Protein AF-0000000078755958 (afdb_homodimer)

Nearest PDB structures (foldseek):
  4rs8-assembly1_B  TM=8.169E-01  e=2.400E-03  Sulfolobus sp. NOB8H2
  5k5q-assembly1_B  TM=7.578E-01  e=1.985E-03  Sulfolobus sp. NOB8H2
  5kk1-assembly1_A  TM=7.985E-01  e=3.734E-03  Sulfolobus sp. NOB8H2
  5k1y-assembly1_F  TM=7.696E-01  e=3.291E-03  Sulfolobus sp. NOB8H2
  5k1y-assembly1_B  TM=7.038E-01  e=2.253E-03  Sulfolobus sp. NOB8H2

pLDDT: mean 85.2, std 20.18, range [32.0, 98.56]

Radius of gyration: 20.34 Å; Cα contacts (8 Å, |Δi|>4): 282; chains: 2; bounding box: 88×61×45 Å

InterPro domains:
  IPR036388 Winged helix-like DNA-binding domain superfamily [G3DSA:1.10.10.10] (23-88)
  IPR036390 Winged helix DNA-binding domain superfamily [SSF46785] (26-87)

Organism: Turneriella parva (strain ATCC BAA-1111 / DSM 21527 / NCTC 11395 / H) (NCBI:txid869212)

Solvent-accessible surface area (backbone atoms only — not comparable to full-atom values): 12307 Å² total; per-residue (Å²): 134,82,78,73,74,70,72,65,79,72,72,71,70,70,55,88,72,79,74,63,50,59,31,70,57,35,47,51,49,51,51,40,69,76,36,38,72,60,51,63,61,59,48,12,63,67,68,70,54,52,49,68,56,40,53,50,42,52,49,47,35,36,75,63,56,34,36,45,82,42,82,49,89,96,41,64,35,53,43,76,40,42,78,40,59,36,78,51,79,85,45,38,94,34,26,48,37,32,50,44,43,16,60,67,73,98,134,81,78,72,74,69,71,66,78,72,70,72,70,70,53,88,71,79,77,63,49,60,32,68,58,35,48,51,51,51,51,39,70,76,35,40,73,59,49,65,62,58,47,13,63,67,70,70,53,51,50,69,55,42,52,50,44,51,48,48,34,35,74,64,56,36,36,43,82,41,80,51,88,97,39,64,34,53,44,77,40,44,78,41,59,35,78,53,77,86,46,38,93,34,27,50,35,32,50,44,43,16,60,67,74,98

Structure (mmCIF, N/CA/C/O backbone):
data_AF-0000000078755958-model_v1
#
loop_
_entity.id
_entity.type
_entity.pdbx_description
1 polymer 'ArsR family transcriptional regulator'
#
loop_
_atom_site.group_PDB
_atom_site.id
_atom_site.type_symbol
_atom_site.label_atom_id
_atom_site.label_alt_id
_atom_site.label_comp_id
_atom_site.label_asym_id
_atom_site.label_entity_id
_atom_site.label_seq_id
_atom_site.pdbx_PDB_ins_code
_atom_site.Cartn_x
_atom_site.Cartn_y
_atom_site.Cartn_z
_atom_site.occupancy
_atom_site.B_iso_or_equiv
_atom_site.auth_seq_id
_atom_site.auth_comp_id
_atom_site.auth_asym_id
_atom_site.auth_atom_id
_atom_site.pdbx_PDB_model_num
ATOM 1 N N . MET A 1 1 ? -49.188 -3.234 13.18 1 32 1 MET A N 1
ATOM 2 C CA . MET A 1 1 ? -48.219 -2.869 12.133 1 32 1 MET A CA 1
ATOM 3 C C . MET A 1 1 ? -46.781 -3.002 12.633 1 32 1 MET A C 1
ATOM 5 O O . MET A 1 1 ? -46.375 -2.256 13.516 1 32 1 MET A O 1
ATOM 9 N N . LYS A 1 2 ? -46.25 -4.223 12.609 1 36.56 2 LYS A N 1
ATOM 10 C CA . LYS A 1 2 ? -44.969 -4.645 13.164 1 36.56 2 LYS A CA 1
ATOM 11 C C . LYS A 1 2 ? -43.812 -3.92 12.477 1 36.56 2 LYS A C 1
ATOM 13 O O . LYS A 1 2 ? -43.719 -3.904 11.25 1 36.56 2 LYS A O 1
ATOM 18 N N . ALA A 1 3 ? -43.344 -2.775 13.055 1 40.5 3 ALA A N 1
ATOM 19 C CA . ALA A 1 3 ? -42.156 -2.021 12.625 1 40.5 3 ALA A CA 1
ATOM 20 C C . ALA A 1 3 ? -41 -2.951 12.336 1 40.5 3 ALA A C 1
ATOM 22 O O . ALA A 1 3 ? -40.594 -3.746 13.195 1 40.5 3 ALA A O 1
ATOM 23 N N . SER A 1 4 ? -40.938 -3.498 11.156 1 37.31 4 SER A N 1
ATOM 24 C CA . SER A 1 4 ? -39.781 -4.289 10.695 1 37.31 4 SER A CA 1
ATOM 25 C C . SER A 1 4 ? -38.469 -3.566 10.945 1 37.31 4 SER A C 1
ATOM 27 O O . SER A 1 4 ? -38.281 -2.447 10.469 1 37.31 4 SER A O 1
ATOM 29 N N . LYS A 1 5 ? -38 -3.617 12.141 1 35.94 5 LYS A N 1
ATOM 30 C CA . LYS A 1 5 ? -36.656 -3.113 12.5 1 35.94 5 LYS A CA 1
ATOM 31 C C . LYS A 1 5 ? -35.656 -3.377 11.383 1 35.94 5 LYS A C 1
ATOM 33 O O . LYS A 1 5 ? -35.469 -4.523 10.969 1 35.94 5 LYS A O 1
ATOM 38 N N . SER A 1 6 ? -35.625 -2.6 10.367 1 38.69 6 SER A N 1
ATOM 39 C CA . SER A 1 6 ? -34.562 -2.596 9.359 1 38.69 6 SER A CA 1
ATOM 40 C C . SER A 1 6 ? -33.219 -2.922 9.984 1 38.69 6 SER A C 1
ATOM 42 O O . SER A 1 6 ? -32.781 -2.268 10.938 1 38.69 6 SER A O 1
ATOM 44 N N . LYS A 1 7 ? -32.875 -4.16 10.039 1 39.81 7 LYS A N 1
ATOM 45 C CA . LYS A 1 7 ? -31.531 -4.578 10.477 1 39.81 7 LYS A CA 1
ATOM 46 C C . LYS A 1 7 ? -30.484 -3.543 10.094 1 39.81 7 LYS A C 1
ATOM 48 O O . LYS A 1 7 ? -30.391 -3.135 8.938 1 39.81 7 LYS A O 1
ATOM 53 N N . ALA A 1 8 ? -30.203 -2.633 10.938 1 38.28 8 ALA A N 1
ATOM 54 C CA . ALA A 1 8 ? -29.062 -1.743 10.727 1 38.28 8 ALA A CA 1
ATOM 55 C C . ALA A 1 8 ? -27.984 -2.424 9.883 1 38.28 8 ALA A C 1
ATOM 57 O O . ALA A 1 8 ? -27.828 -3.648 9.93 1 38.28 8 ALA A O 1
ATOM 58 N N . PRO A 1 9 ? -27.578 -1.927 8.711 1 36.53 9 PRO A N 1
ATOM 59 C CA . PRO A 1 9 ? -26.531 -2.619 7.969 1 36.53 9 PRO A CA 1
ATOM 60 C C . PRO A 1 9 ? -25.516 -3.316 8.883 1 36.53 9 PRO A C 1
ATOM 62 O O . PRO A 1 9 ? -25.266 -2.857 10 1 36.53 9 PRO A O 1
ATOM 65 N N . ASN A 1 10 ? -25.453 -4.73 8.891 1 38.06 10 ASN A N 1
ATOM 66 C CA . ASN A 1 10 ? -24.484 -5.582 9.562 1 38.06 10 ASN A CA 1
ATOM 67 C C . ASN A 1 10 ? -23.172 -4.844 9.812 1 38.06 10 ASN A C 1
ATOM 69 O O . ASN A 1 10 ? -22.672 -4.145 8.93 1 38.06 10 ASN A O 1
ATOM 73 N N . ALA A 1 11 ? -22.906 -4.375 10.992 1 38.88 11 ALA A N 1
ATOM 74 C CA . ALA A 1 11 ? -21.531 -4.035 11.391 1 38.88 11 ALA A CA 1
ATOM 75 C C . ALA A 1 11 ? -20.516 -4.707 10.477 1 38.88 11 ALA A C 1
ATOM 77 O O . ALA A 1 11 ? -20.656 -5.891 10.156 1 38.88 11 ALA A O 1
ATOM 78 N N . ARG A 1 12 ? -20.078 -4.094 9.391 1 39.22 12 ARG A N 1
ATOM 79 C CA . ARG A 1 12 ? -18.984 -4.594 8.562 1 39.22 12 ARG A CA 1
ATOM 80 C C . ARG A 1 12 ? -18.141 -5.598 9.328 1 39.22 12 ARG A C 1
ATOM 82 O O . ARG A 1 12 ? -17.531 -5.258 10.352 1 39.22 12 ARG A O 1
ATOM 89 N N . GLU A 1 13 ? -18.625 -6.695 9.742 1 41 13 GLU A N 1
ATOM 90 C CA . GLU A 1 13 ? -17.75 -7.723 10.305 1 41 13 GLU A CA 1
ATOM 91 C C . GLU A 1 13 ? -16.281 -7.469 9.938 1 41 13 GLU A C 1
ATOM 93 O O . GLU A 1 13 ? -15.914 -7.535 8.766 1 41 13 GLU A O 1
ATOM 98 N N . LEU A 1 14 ? -15.766 -6.352 10.477 1 46.31 14 LEU A N 1
ATOM 99 C CA . LEU A 1 14 ? -14.336 -6.195 10.234 1 46.31 14 LEU A CA 1
ATOM 100 C C . LEU A 1 14 ? -13.648 -7.555 10.141 1 46.31 14 LEU A C 1
ATOM 102 O O . LEU A 1 14 ? -13.742 -8.367 11.062 1 46.31 14 LEU A O 1
ATOM 106 N N . PRO A 1 15 ? -13.562 -8.164 9.07 1 47 15 PRO A N 1
ATOM 107 C CA . PRO A 1 15 ? -12.836 -9.438 9.047 1 47 15 PRO A CA 1
ATOM 108 C C . PRO A 1 15 ? -11.625 -9.438 9.977 1 47 15 PRO A C 1
ATOM 110 O O . PRO A 1 15 ? -11.031 -8.391 10.234 1 47 15 PRO A O 1
ATOM 113 N N . VAL A 1 16 ? -11.5 -10.477 10.844 1 48.78 16 VAL A N 1
ATOM 114 C CA . VAL A 1 16 ? -10.438 -10.867 11.773 1 48.78 16 VAL A CA 1
ATOM 115 C C . VAL A 1 16 ? -9.078 -10.492 11.195 1 48.78 16 VAL A C 1
ATOM 117 O O . VAL A 1 16 ? -8.117 -10.273 11.938 1 48.78 16 VAL A O 1
ATOM 120 N N . HIS A 1 17 ? -8.805 -10.648 9.93 1 62.41 17 HIS A N 1
ATOM 121 C CA . HIS A 1 17 ? -7.422 -10.43 9.516 1 62.41 17 HIS A CA 1
ATOM 122 C C . HIS A 1 17 ? -7.211 -9 9.047 1 62.41 17 HIS A C 1
ATOM 124 O O . HIS A 1 17 ? -7.84 -8.555 8.078 1 62.41 17 HIS A O 1
ATOM 130 N N . GLY A 1 18 ? -6.918 -8.242 10.031 1 82.62 18 GLY A N 1
ATOM 131 C CA . GLY A 1 18 ? -6.844 -6.793 9.945 1 82.62 18 GLY A CA 1
ATOM 132 C C . GLY A 1 18 ? -5.715 -6.301 9.062 1 82.62 18 GLY A C 1
ATOM 133 O O . GLY A 1 18 ? -4.914 -5.465 9.477 1 82.62 18 GLY A O 1
ATOM 134 N N . PHE A 1 19 ? -5.539 -6.875 7.91 1 90.5 19 PHE A N 1
ATOM 135 C CA . PHE A 1 19 ? -4.465 -6.379 7.059 1 90.5 19 PHE A CA 1
ATOM 136 C C . PHE A 1 19 ? -4.902 -5.133 6.301 1 90.5 19 PHE A C 1
ATOM 138 O O . PHE A 1 19 ? -6.102 -4.902 6.117 1 90.5 19 PHE A O 1
ATOM 145 N N . THR A 1 20 ? -3.887 -4.266 5.918 1 93.62 20 THR A N 1
ATOM 146 C CA . THR A 1 20 ? -4.07 -3.137 5.012 1 93.62 20 THR A CA 1
ATOM 147 C C . THR A 1 20 ? -3.156 -3.264 3.797 1 93.62 20 THR A C 1
ATOM 149 O O . THR A 1 20 ? -2.197 -4.039 3.812 1 93.62 20 THR A O 1
ATOM 152 N N . PHE A 1 21 ? -3.523 -2.549 2.754 1 96.5 21 PHE A N 1
ATOM 153 C CA . PHE A 1 21 ? -2.756 -2.646 1.519 1 96.5 21 PHE A CA 1
ATOM 154 C C . PHE A 1 21 ? -1.659 -1.589 1.477 1 96.5 21 PHE A C 1
ATOM 156 O O . PHE A 1 21 ? -0.652 -1.758 0.785 1 96.5 21 PHE A O 1
ATOM 163 N N . LEU A 1 22 ? -1.793 -0.511 2.207 1 96.81 22 LEU A N 1
ATOM 164 C CA . LEU A 1 22 ? -0.86 0.61 2.17 1 96.81 22 LEU A CA 1
ATOM 165 C C . LEU A 1 22 ? -0.162 0.781 3.516 1 96.81 22 LEU A C 1
ATOM 167 O O . LEU A 1 22 ? -0.728 0.452 4.559 1 96.81 22 LEU A O 1
ATOM 171 N N . THR A 1 23 ? 1.028 1.336 3.488 1 96.44 23 THR A N 1
ATOM 172 C CA . THR A 1 23 ? 1.792 1.581 4.707 1 96.44 23 THR A CA 1
ATOM 173 C C . THR A 1 23 ? 1.467 2.957 5.281 1 96.44 23 THR A C 1
ATOM 175 O O . THR A 1 23 ? 0.783 3.758 4.641 1 96.44 23 THR A O 1
ATOM 178 N N . ASN A 1 24 ? 2.025 3.199 6.402 1 97.56 24 ASN A N 1
ATOM 179 C CA . ASN A 1 24 ? 1.886 4.523 6.992 1 97.56 24 ASN A CA 1
ATOM 180 C C . ASN A 1 24 ? 2.523 5.598 6.117 1 97.56 24 ASN A C 1
ATOM 182 O O . ASN A 1 24 ? 2.014 6.719 6.031 1 97.56 24 ASN A O 1
ATOM 186 N N . HIS A 1 25 ? 3.588 5.207 5.469 1 97.5 25 HIS A N 1
ATOM 187 C CA . HIS A 1 25 ? 4.215 6.145 4.543 1 97.5 25 HIS A CA 1
ATOM 188 C C . HIS A 1 25 ? 3.244 6.566 3.445 1 97.5 25 HIS A C 1
ATOM 190 O O . HIS A 1 25 ? 3.148 7.754 3.117 1 97.5 25 HIS A O 1
ATOM 196 N N . SER A 1 26 ? 2.539 5.637 2.971 1 97.38 26 SER A N 1
ATOM 197 C CA . SER A 1 26 ? 1.554 5.914 1.933 1 97.38 26 SER A CA 1
ATOM 198 C C . SER A 1 26 ? 0.414 6.773 2.469 1 97.38 26 SER A C 1
ATOM 200 O O . SER A 1 26 ? -0.011 7.73 1.816 1 97.38 26 SER A O 1
ATOM 202 N N . HIS A 1 27 ? -0.034 6.418 3.607 1 97.69 27 HIS A N 1
ATOM 203 C CA . HIS A 1 27 ? -1.131 7.172 4.207 1 97.69 27 HIS A CA 1
ATOM 204 C C . HIS A 1 27 ? -0.745 8.633 4.418 1 97.69 27 HIS A C 1
ATOM 206 O O . HIS A 1 27 ? -1.54 9.531 4.148 1 97.69 27 HIS A O 1
ATOM 212 N N . VAL A 1 28 ? 0.43 8.773 4.859 1 97.94 28 VAL A N 1
ATOM 213 C CA . VAL A 1 28 ? 0.932 10.133 5.07 1 97.94 28 VAL A CA 1
ATOM 214 C C . VAL A 1 28 ? 1.03 10.859 3.732 1 97.94 28 VAL A C 1
ATOM 216 O O . VAL A 1 28 ? 0.562 11.992 3.602 1 97.94 28 VAL A O 1
ATOM 219 N N . LEU A 1 29 ? 1.568 10.242 2.773 1 97.19 29 LEU A N 1
ATOM 220 C CA . LEU A 1 29 ? 1.723 10.82 1.443 1 97.19 29 LEU A CA 1
ATOM 221 C C . LEU A 1 29 ? 0.372 11.234 0.87 1 97.19 29 LEU A C 1
ATOM 223 O O . LEU A 1 29 ? 0.224 12.344 0.356 1 97.19 29 LEU A O 1
ATOM 227 N N . ILE A 1 30 ? -0.579 10.352 1.009 1 96.44 30 ILE A N 1
ATOM 228 C CA . ILE A 1 30 ? -1.916 10.586 0.475 1 96.44 30 ILE A CA 1
ATOM 229 C C . ILE A 1 30 ? -2.555 11.781 1.189 1 96.44 30 ILE A C 1
ATOM 231 O O . ILE A 1 30 ? -3.184 12.625 0.554 1 96.44 30 ILE A O 1
ATOM 235 N N . SER A 1 31 ? -2.406 11.82 2.447 1 96.44 31 SER A N 1
ATOM 236 C CA . SER A 1 31 ? -2.955 12.922 3.238 1 96.44 31 SER A CA 1
ATOM 237 C C . SER A 1 31 ? -2.361 14.258 2.814 1 96.44 31 SER A C 1
ATOM 239 O O . SER A 1 31 ? -3.086 15.242 2.654 1 96.44 31 SER A O 1
ATOM 241 N N . LEU A 1 32 ? -1.04 14.273 2.604 1 96 32 LEU A N 1
ATOM 242 C CA . LEU A 1 32 ? -0.363 15.5 2.197 1 96 32 LEU A CA 1
ATOM 243 C C . LEU A 1 32 ? -0.765 15.898 0.781 1 96 32 LEU A C 1
ATOM 245 O O . LEU A 1 32 ? -0.905 17.078 0.481 1 96 32 LEU A O 1
ATOM 249 N N . ALA A 1 33 ? -0.898 14.938 -0.047 1 94.5 33 ALA A N 1
ATOM 250 C CA . ALA A 1 33 ? -1.287 15.188 -1.433 1 94.5 33 ALA A CA 1
ATOM 251 C C . ALA A 1 33 ? -2.699 15.758 -1.514 1 94.5 33 ALA A C 1
ATOM 253 O O . ALA A 1 33 ? -2.979 16.625 -2.338 1 94.5 33 ALA A O 1
ATOM 254 N N . ALA A 1 34 ? -3.578 15.258 -0.743 1 93.5 34 ALA A N 1
ATOM 255 C CA . ALA A 1 34 ? -4.98 15.672 -0.757 1 93.5 34 ALA A CA 1
ATOM 256 C C . ALA A 1 34 ? -5.141 17.094 -0.226 1 93.5 34 ALA A C 1
ATOM 258 O O . ALA A 1 34 ? -6.066 17.812 -0.615 1 93.5 34 ALA A O 1
ATOM 259 N N . ASN A 1 35 ? -4.219 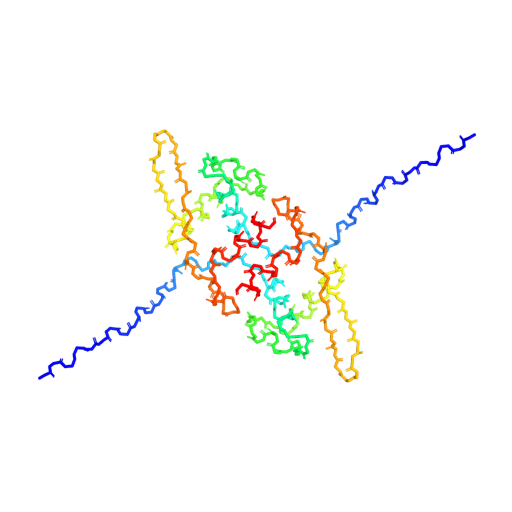17.453 0.765 1 93.12 35 ASN A N 1
ATOM 260 C CA . ASN A 1 35 ? -4.242 18.766 1.378 1 93.12 35 ASN A CA 1
ATOM 261 C C . ASN A 1 35 ? -2.832 19.281 1.668 1 93.12 35 ASN A C 1
ATOM 263 O O . ASN A 1 35 ? -2.301 19.062 2.758 1 93.12 35 ASN A O 1
ATOM 267 N N . PRO A 1 36 ? -2.24 20.094 0.78 1 89.69 36 PRO A N 1
ATOM 268 C CA . PRO A 1 36 ? -0.853 20.531 0.91 1 89.69 36 PRO A CA 1
ATOM 269 C C . PRO A 1 36 ? -0.641 21.453 2.109 1 89.69 36 PRO A C 1
ATOM 271 O O . PRO A 1 36 ? 0.496 21.672 2.541 1 89.69 36 PRO A O 1
ATOM 274 N N . GLY A 1 37 ? -1.634 22.016 2.648 1 87.5 37 GLY A N 1
ATOM 275 C CA . GLY A 1 37 ? -1.486 22.938 3.766 1 87.5 37 GLY A CA 1
ATOM 276 C C . GLY A 1 37 ? -1.805 22.297 5.105 1 87.5 37 GLY A C 1
ATOM 277 O O . GLY A 1 37 ? -1.803 22.969 6.137 1 87.5 37 GLY A O 1
ATOM 278 N N . ILE A 1 38 ? -2.094 21.047 5.133 1 92.62 38 ILE A N 1
ATOM 279 C CA . ILE A 1 38 ? -2.451 20.328 6.355 1 92.62 38 ILE A CA 1
ATOM 280 C C . ILE A 1 38 ? -1.256 20.312 7.305 1 92.62 38 ILE A C 1
ATOM 282 O O . ILE A 1 38 ? -0.106 20.234 6.867 1 92.62 38 ILE A O 1
ATOM 286 N N . THR A 1 39 ? -1.555 20.359 8.617 1 94.25 39 THR A N 1
ATOM 287 C CA . THR A 1 39 ? -0.475 20.297 9.594 1 94.25 39 THR A CA 1
ATOM 288 C C . THR A 1 39 ? -0.096 18.844 9.875 1 94.25 39 THR A C 1
ATOM 290 O O . THR A 1 39 ? -0.918 17.938 9.711 1 94.25 39 THR A O 1
ATOM 293 N N . LEU A 1 40 ? 1.182 18.641 10.305 1 96.44 40 LEU A N 1
ATOM 294 C CA . LEU A 1 40 ? 1.644 17.297 10.609 1 96.44 40 LEU A CA 1
ATOM 295 C C . LEU A 1 40 ? 0.862 16.703 11.773 1 96.44 40 LEU A C 1
ATOM 297 O O . LEU A 1 40 ? 0.653 15.492 11.836 1 96.44 40 LEU A O 1
ATOM 301 N N . ARG A 1 41 ? 0.319 17.562 12.609 1 96.81 41 ARG A N 1
ATOM 302 C CA . ARG A 1 41 ? -0.525 17.109 13.711 1 96.81 41 ARG A CA 1
ATOM 303 C C . ARG A 1 41 ? -1.842 16.547 13.195 1 96.81 41 ARG A C 1
ATOM 305 O O . ARG A 1 41 ? -2.293 15.492 13.656 1 96.81 41 ARG A O 1
ATOM 312 N N . GLU A 1 42 ? -2.492 17.203 12.25 1 97.19 42 GLU A N 1
ATOM 313 C CA . GLU A 1 42 ? -3.73 16.719 11.641 1 97.19 42 GLU A CA 1
ATOM 314 C C . GLU A 1 42 ? -3.504 15.43 10.867 1 97.19 42 GLU A C 1
ATOM 316 O O . GLU A 1 42 ? -4.344 14.523 10.898 1 97.19 42 GLU A O 1
ATOM 321 N N . VAL A 1 43 ? -2.369 15.352 10.211 1 97.5 43 VAL A N 1
ATOM 322 C CA . VAL A 1 43 ? -2.023 14.141 9.484 1 97.5 43 VAL A CA 1
ATOM 323 C C . VAL A 1 43 ? -1.919 12.969 10.461 1 97.5 43 VAL A C 1
ATOM 325 O O . VAL A 1 43 ? -2.436 11.875 10.195 1 97.5 43 VAL A O 1
ATOM 328 N N . ALA A 1 44 ? -1.236 13.211 11.586 1 98.56 44 ALA A N 1
ATOM 329 C CA . ALA A 1 44 ? -1.057 12.172 12.602 1 98.56 44 ALA A CA 1
ATOM 330 C C . ALA A 1 44 ? -2.402 11.633 13.078 1 98.56 44 ALA A C 1
ATOM 332 O O . ALA A 1 44 ? -2.586 10.414 13.195 1 98.56 44 ALA A O 1
ATOM 333 N N . LEU A 1 45 ? -3.375 12.5 13.234 1 97.62 45 LEU A N 1
ATOM 334 C CA . LEU A 1 45 ? -4.711 12.125 13.688 1 97.62 45 LEU A CA 1
ATOM 335 C C . LEU A 1 45 ? -5.445 11.328 12.617 1 97.62 45 LEU A C 1
ATOM 337 O O . LEU A 1 45 ? -6.082 10.312 12.914 1 97.62 45 LEU A O 1
ATOM 341 N N . LYS A 1 46 ? -5.297 11.711 11.398 1 96.5 46 LYS A N 1
ATOM 342 C CA . LYS A 1 46 ? -5.973 11.047 10.297 1 96.5 46 LYS A CA 1
ATOM 343 C C . LYS A 1 46 ? -5.418 9.641 10.078 1 96.5 46 LYS A C 1
ATOM 345 O O . LYS A 1 46 ? -6.176 8.695 9.852 1 96.5 46 LYS A O 1
ATOM 350 N N . VAL A 1 47 ? -4.082 9.5 10.156 1 97.19 47 VAL A N 1
ATOM 351 C CA . VAL A 1 47 ? -3.418 8.227 9.891 1 97.19 47 VAL A CA 1
ATOM 352 C C . VAL A 1 47 ? -3.52 7.32 11.109 1 97.19 47 VAL A C 1
ATOM 354 O O . VAL A 1 47 ? -3.568 6.094 10.984 1 97.19 47 VAL A O 1
ATOM 357 N N . GLY A 1 48 ? -3.613 7.812 12.242 1 97.25 48 GLY A N 1
ATOM 358 C CA . GLY A 1 48 ? -3.705 7.051 13.477 1 97.25 48 GLY A CA 1
ATOM 359 C C . GLY A 1 48 ? -2.35 6.691 14.055 1 97.25 48 GLY A C 1
ATOM 360 O O . GLY A 1 48 ? -2.162 5.59 14.57 1 97.25 48 GLY A O 1
ATOM 361 N N . ILE A 1 49 ? -1.368 7.555 13.914 1 97.88 49 ILE A N 1
ATOM 362 C CA . ILE A 1 49 ? -0.03 7.367 14.461 1 97.88 49 ILE A CA 1
ATOM 363 C C . ILE A 1 49 ? 0.4 8.625 15.219 1 97.88 49 ILE A C 1
ATOM 365 O O . ILE A 1 49 ? -0.364 9.586 15.32 1 97.88 49 ILE A O 1
ATOM 369 N N . THR A 1 50 ? 1.573 8.641 15.812 1 98.12 50 THR A N 1
ATOM 370 C CA . THR A 1 50 ? 2.066 9.789 16.562 1 98.12 50 THR A CA 1
ATOM 371 C C . THR A 1 50 ? 2.617 10.852 15.617 1 98.12 50 THR A C 1
ATOM 373 O O . THR A 1 50 ? 3.037 10.547 14.5 1 98.12 50 THR A O 1
ATOM 376 N N . GLU A 1 51 ? 2.566 12.07 16.109 1 98.31 51 GLU A N 1
ATOM 377 C CA . GLU A 1 51 ? 3.166 13.156 15.352 1 98.31 51 GLU A CA 1
ATOM 378 C C . GLU A 1 51 ? 4.652 12.906 15.109 1 98.31 51 GLU A C 1
ATOM 380 O O . GLU A 1 51 ? 5.18 13.258 14.055 1 98.31 51 GLU A O 1
ATOM 385 N N . ARG A 1 52 ? 5.34 12.352 16.062 1 98.19 52 ARG A N 1
ATOM 386 C CA . ARG A 1 52 ? 6.75 12.016 15.906 1 98.19 52 ARG A CA 1
ATOM 387 C C . ARG A 1 52 ? 6.961 11.07 14.734 1 98.19 52 ARG A C 1
ATOM 389 O O . ARG A 1 52 ? 7.891 11.25 13.945 1 98.19 52 ARG A O 1
ATOM 396 N N . ALA A 1 53 ? 6.105 10.055 14.617 1 98.44 53 ALA A N 1
ATOM 397 C CA . ALA A 1 53 ? 6.18 9.102 13.516 1 98.44 53 ALA A CA 1
ATOM 398 C C . ALA A 1 53 ? 5.945 9.797 12.172 1 98.44 53 ALA A C 1
ATOM 400 O O . ALA A 1 53 ? 6.602 9.484 11.18 1 98.44 53 ALA A O 1
ATOM 401 N N . VAL A 1 54 ? 5.016 10.719 12.203 1 98.31 54 VAL A N 1
ATOM 402 C CA . VAL A 1 54 ? 4.746 11.453 10.969 1 98.31 54 VAL A CA 1
ATOM 403 C C . VAL A 1 54 ? 5.98 12.258 10.57 1 98.31 54 VAL A C 1
ATOM 405 O O . VAL A 1 54 ? 6.359 12.281 9.398 1 98.31 54 VAL A O 1
ATOM 408 N N . LEU A 1 55 ? 6.578 12.898 11.5 1 97.75 55 LEU A N 1
ATOM 409 C CA . LEU A 1 55 ? 7.781 13.672 11.234 1 97.75 55 LEU A CA 1
ATOM 410 C C . LEU A 1 55 ? 8.875 12.797 10.633 1 97.75 55 LEU A C 1
ATOM 412 O O . LEU A 1 55 ? 9.531 13.188 9.672 1 97.75 55 LEU A O 1
ATOM 416 N N . ALA A 1 56 ? 8.977 11.648 11.148 1 97.88 56 ALA A N 1
ATOM 417 C CA . ALA A 1 56 ? 9.969 10.703 10.641 1 97.88 56 ALA A CA 1
ATOM 418 C C . ALA A 1 56 ? 9.641 10.281 9.211 1 97.88 56 ALA A C 1
ATOM 420 O O . ALA A 1 56 ? 10.523 10.195 8.359 1 97.88 56 ALA A O 1
ATOM 421 N N . ILE A 1 57 ? 8.391 9.992 9.023 1 97.88 57 ILE A N 1
ATOM 422 C CA . ILE A 1 57 ? 7.941 9.586 7.699 1 97.88 57 ILE A CA 1
ATOM 423 C C . ILE A 1 57 ? 8.164 10.727 6.703 1 97.88 57 ILE A C 1
ATOM 425 O O . ILE A 1 57 ? 8.648 10.5 5.59 1 97.88 57 ILE A O 1
ATOM 429 N N . VAL A 1 58 ? 7.836 11.961 7.066 1 97 58 VAL A N 1
ATOM 430 C CA . VAL A 1 58 ? 8.023 13.125 6.203 1 97 58 VAL A CA 1
ATOM 431 C C . VAL A 1 58 ? 9.508 13.289 5.875 1 97 58 VAL A C 1
ATOM 433 O O . VAL A 1 58 ? 9.867 13.578 4.73 1 97 58 VAL A O 1
ATOM 436 N N . LYS A 1 59 ? 10.305 13.109 6.812 1 96.5 59 LYS A N 1
ATOM 437 C CA . LYS A 1 59 ? 11.742 13.156 6.582 1 96.5 59 LYS A CA 1
ATOM 438 C C . LYS A 1 59 ? 12.172 12.078 5.582 1 96.5 59 LYS A C 1
ATOM 440 O O . LYS A 1 59 ? 12.945 12.359 4.66 1 96.5 59 LYS A O 1
ATOM 445 N N . ASP A 1 60 ? 11.703 10.875 5.816 1 96.62 60 ASP A N 1
ATOM 446 C CA . ASP A 1 60 ? 11.992 9.773 4.898 1 96.62 60 ASP A CA 1
ATOM 447 C C . ASP A 1 60 ? 11.609 10.141 3.469 1 96.62 60 ASP A C 1
ATOM 449 O O . ASP A 1 60 ? 12.398 9.969 2.543 1 96.62 60 ASP A O 1
ATOM 453 N N . LEU A 1 61 ? 10.398 10.617 3.354 1 97 61 LEU A N 1
ATOM 454 C CA . LEU A 1 61 ? 9.859 10.953 2.039 1 97 61 LEU A CA 1
ATOM 455 C C . LEU A 1 61 ? 10.648 12.086 1.398 1 97 61 LEU A C 1
ATOM 457 O O . LEU A 1 61 ? 10.875 12.086 0.186 1 97 61 LEU A O 1
ATOM 461 N N . HIS A 1 62 ? 11.055 13.023 2.236 1 96.56 62 HIS A N 1
ATOM 462 C CA . HIS A 1 62 ? 11.852 14.141 1.739 1 96.56 62 HIS A CA 1
ATOM 463 C C . HIS A 1 62 ? 13.219 13.664 1.252 1 96.56 62 HIS A C 1
ATOM 465 O O . HIS A 1 62 ? 13.656 14.039 0.159 1 96.56 62 HIS A O 1
ATOM 471 N N . GLU A 1 63 ? 13.828 12.828 1.982 1 95.25 63 GLU A N 1
ATOM 472 C CA . GLU A 1 63 ? 15.156 12.32 1.653 1 95.25 63 GLU A CA 1
ATOM 473 C C . GLU A 1 63 ? 15.117 11.414 0.429 1 95.25 63 GLU A C 1
ATOM 475 O O . GLU A 1 63 ? 16.078 11.344 -0.334 1 95.25 63 GLU A O 1
ATOM 480 N N . ALA A 1 64 ? 14 10.781 0.253 1 94.69 64 ALA A N 1
ATOM 481 C CA . ALA A 1 64 ? 13.844 9.883 -0.885 1 94.69 64 ALA A CA 1
ATOM 482 C C . ALA A 1 64 ? 13.469 10.656 -2.146 1 94.69 64 ALA A C 1
ATOM 484 O O . ALA A 1 64 ? 13.336 10.07 -3.225 1 94.69 64 ALA A O 1
ATOM 485 N N . GLY A 1 65 ? 13.242 11.938 -2.049 1 94.81 65 GLY A N 1
ATOM 486 C CA . GLY A 1 65 ? 12.922 12.781 -3.191 1 94.81 65 GLY A CA 1
ATOM 487 C C . GLY A 1 65 ? 11.445 12.773 -3.541 1 94.81 65 GLY A C 1
ATOM 488 O O . GLY A 1 65 ? 11.047 13.289 -4.586 1 94.81 65 GLY A O 1
ATOM 489 N N . VAL A 1 66 ? 10.688 12.234 -2.705 1 96.81 66 VAL A N 1
ATOM 490 C CA . VAL A 1 66 ? 9.25 12.109 -2.957 1 96.81 66 VAL A CA 1
ATOM 491 C C . VAL A 1 66 ? 8.547 13.414 -2.582 1 96.81 66 VAL A C 1
ATOM 493 O O . VAL A 1 66 ? 7.59 13.82 -3.246 1 96.81 66 VAL A O 1
ATOM 496 N N . LEU A 1 67 ? 9 14.008 -1.554 1 95.75 67 LEU A N 1
ATOM 497 C CA . LEU A 1 67 ? 8.375 15.195 -0.973 1 95.75 67 LEU A CA 1
ATOM 498 C C . LEU A 1 67 ? 9.344 16.375 -0.964 1 95.75 67 LEU A C 1
ATOM 500 O O . LEU A 1 67 ? 10.516 16.203 -0.629 1 95.75 67 LEU A O 1
ATOM 504 N N . ALA A 1 68 ? 8.883 17.5 -1.398 1 95.25 68 ALA A N 1
ATOM 505 C CA . ALA A 1 68 ? 9.609 18.75 -1.213 1 95.25 68 ALA A CA 1
ATOM 506 C C . ALA A 1 68 ? 8.898 19.656 -0.208 1 95.25 68 ALA A C 1
ATOM 508 O O . ALA A 1 68 ? 7.672 19.75 -0.209 1 95.25 68 ALA A O 1
ATOM 509 N N . ILE A 1 69 ? 9.719 20.234 0.597 1 92.38 69 ILE A N 1
ATOM 510 C CA . ILE A 1 69 ? 9.164 21.094 1.638 1 92.38 69 ILE A CA 1
ATOM 511 C C . ILE A 1 69 ? 9.508 22.547 1.338 1 92.38 69 ILE A C 1
ATOM 513 O O . ILE A 1 69 ? 10.648 22.875 1.015 1 92.38 69 ILE A O 1
ATOM 517 N N . ALA A 1 70 ? 8.477 23.344 1.262 1 89.75 70 ALA A N 1
ATOM 518 C CA . ALA A 1 70 ? 8.664 24.781 1.105 1 89.75 70 ALA A CA 1
ATOM 519 C C . ALA A 1 70 ? 8.008 25.5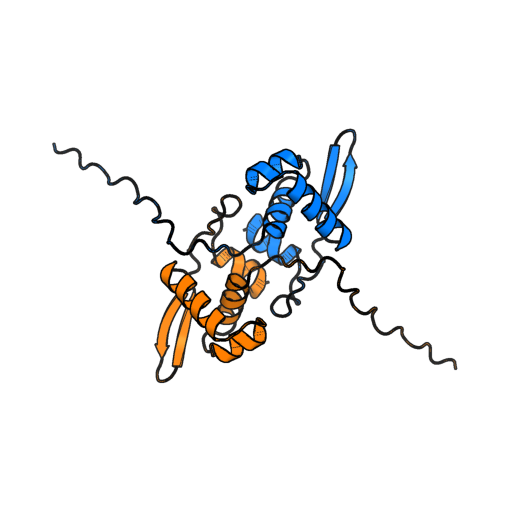47 2.25 1 89.75 70 ALA A C 1
ATOM 521 O O . ALA A 1 70 ? 6.945 25.156 2.738 1 89.75 70 ALA A O 1
ATOM 522 N N . LYS A 1 71 ? 8.742 26.531 2.629 1 87 71 LYS A N 1
ATOM 523 C CA . LYS A 1 71 ? 8.188 27.391 3.67 1 87 71 LYS A CA 1
ATOM 524 C C . LYS A 1 71 ? 7.285 28.469 3.074 1 87 71 LYS A C 1
ATOM 526 O O . LYS A 1 71 ? 7.656 29.125 2.1 1 87 71 LYS A O 1
ATOM 531 N N . ASN A 1 72 ? 6.043 28.406 3.529 1 84.56 72 ASN A N 1
ATOM 532 C CA . ASN A 1 72 ? 5.109 29.469 3.17 1 84.56 72 ASN A CA 1
ATOM 533 C C . ASN A 1 72 ? 4.672 30.281 4.395 1 84.56 72 ASN A C 1
ATOM 535 O O . ASN A 1 72 ? 3.715 29.906 5.074 1 84.56 72 ASN A O 1
ATOM 539 N N . GLY A 1 73 ? 5.223 31.422 4.504 1 84.75 73 GLY A N 1
ATOM 540 C CA . GLY A 1 73 ? 4.969 32.188 5.715 1 84.75 73 GLY A CA 1
ATOM 541 C C . GLY A 1 73 ? 5.297 31.438 6.984 1 84.75 73 GLY A C 1
ATOM 542 O O . GLY A 1 73 ? 6.441 31.016 7.184 1 84.75 73 GLY A O 1
ATOM 543 N N . ARG A 1 74 ? 4.219 31.234 7.836 1 86 74 ARG A N 1
ATOM 544 C CA . ARG A 1 74 ? 4.418 30.594 9.133 1 86 74 ARG A CA 1
ATOM 545 C C . ARG A 1 74 ? 4.188 29.094 9.039 1 86 74 ARG A C 1
ATOM 547 O O . ARG A 1 74 ? 4.328 28.375 10.031 1 86 74 ARG A O 1
ATOM 554 N N . ARG A 1 75 ? 3.857 28.656 7.762 1 85.69 75 ARG A N 1
ATOM 555 C CA . ARG A 1 75 ? 3.533 27.234 7.625 1 85.69 75 ARG A CA 1
ATOM 556 C C . ARG A 1 75 ? 4.367 26.594 6.523 1 85.69 75 ARG A C 1
ATOM 558 O O . ARG A 1 75 ? 4.82 27.266 5.602 1 85.69 75 ARG A O 1
ATOM 565 N N . ASN A 1 76 ? 4.562 25.297 6.77 1 89.56 76 ASN A N 1
ATOM 566 C CA . ASN A 1 76 ? 5.211 24.516 5.719 1 89.56 76 ASN A CA 1
ATOM 567 C C . ASN A 1 76 ? 4.199 24.016 4.695 1 89.56 76 ASN A C 1
ATOM 569 O O . ASN A 1 76 ? 3.062 23.703 5.043 1 89.56 76 ASN A O 1
ATOM 573 N N . THR A 1 77 ? 4.621 24.125 3.42 1 91.19 77 THR A N 1
ATOM 574 C CA . THR A 1 77 ? 3.842 23.516 2.355 1 91.19 77 THR A CA 1
ATOM 575 C C . THR A 1 77 ? 4.594 22.328 1.76 1 91.19 77 THR A C 1
ATOM 577 O O . THR A 1 77 ? 5.816 22.359 1.617 1 91.19 77 THR A O 1
ATOM 580 N N . TYR A 1 78 ? 3.777 21.281 1.371 1 93.56 78 TYR A N 1
ATOM 581 C CA . TYR A 1 78 ? 4.367 20.047 0.864 1 93.56 78 TYR A CA 1
ATOM 582 C C . TYR A 1 78 ? 3.992 19.812 -0.596 1 93.56 78 TYR A C 1
ATOM 584 O O . TYR A 1 78 ? 2.812 19.859 -0.954 1 93.56 78 TYR A O 1
ATOM 592 N N . ARG A 1 79 ? 5.047 19.641 -1.374 1 93.56 79 ARG A N 1
ATOM 593 C CA . ARG A 1 79 ? 4.852 19.297 -2.781 1 93.56 79 ARG A CA 1
ATOM 594 C C . ARG A 1 79 ? 5.328 17.891 -3.082 1 93.56 79 ARG A C 1
ATOM 596 O O . ARG A 1 79 ? 6.418 17.484 -2.668 1 93.56 79 ARG A O 1
ATOM 603 N N . ILE A 1 80 ? 4.488 17.234 -3.877 1 95.56 80 ILE A N 1
ATOM 604 C CA . ILE A 1 80 ? 4.789 15.828 -4.137 1 95.56 80 ILE A CA 1
ATOM 605 C C . ILE A 1 80 ? 5.477 15.695 -5.496 1 95.56 80 ILE A C 1
ATOM 607 O O . ILE A 1 80 ? 5.016 16.266 -6.488 1 95.56 80 ILE A O 1
ATOM 611 N N . ASN A 1 81 ? 6.598 15.062 -5.488 1 96.5 81 ASN A N 1
ATOM 612 C CA . ASN A 1 81 ? 7.215 14.641 -6.742 1 96.5 81 ASN A CA 1
ATOM 613 C C . ASN A 1 81 ? 6.598 13.344 -7.258 1 96.5 81 ASN A C 1
ATOM 615 O O . ASN A 1 81 ? 6.918 12.258 -6.77 1 96.5 81 ASN A O 1
ATOM 619 N N . ARG A 1 82 ? 5.879 13.422 -8.289 1 95.12 82 ARG A N 1
ATOM 620 C CA . ARG A 1 82 ? 5.082 12.312 -8.789 1 95.12 82 ARG A CA 1
ATOM 621 C C . ARG A 1 82 ? 5.898 11.422 -9.727 1 95.12 82 ARG A C 1
ATOM 623 O O . ARG A 1 82 ? 5.441 10.359 -10.141 1 95.12 82 ARG A O 1
ATOM 630 N N . GLN A 1 83 ? 7.07 11.812 -9.977 1 95.88 83 GLN A N 1
ATOM 631 C CA . GLN A 1 83 ? 7.855 11.125 -11 1 95.88 83 GLN A CA 1
ATOM 632 C C . GLN A 1 83 ? 8.766 10.07 -10.375 1 95.88 83 GLN A C 1
ATOM 634 O O . GLN A 1 83 ? 9.375 9.273 -11.094 1 95.88 83 GLN A O 1
ATOM 639 N N . VAL A 1 84 ? 8.812 10.094 -9.039 1 95.19 84 VAL A N 1
ATOM 640 C CA . VAL A 1 84 ? 9.641 9.102 -8.359 1 95.19 84 VAL A CA 1
ATOM 641 C C . VAL A 1 84 ? 9.055 7.707 -8.562 1 95.19 84 VAL A C 1
ATOM 643 O O . VAL A 1 84 ? 7.844 7.512 -8.422 1 95.19 84 VAL A O 1
ATOM 646 N N . HIS A 1 85 ? 9.922 6.727 -8.875 1 94.56 85 HIS A N 1
ATOM 647 C CA . HIS A 1 85 ? 9.477 5.355 -9.102 1 94.56 85 HIS A CA 1
ATOM 648 C C . HIS A 1 85 ? 9.273 4.617 -7.789 1 94.56 85 HIS 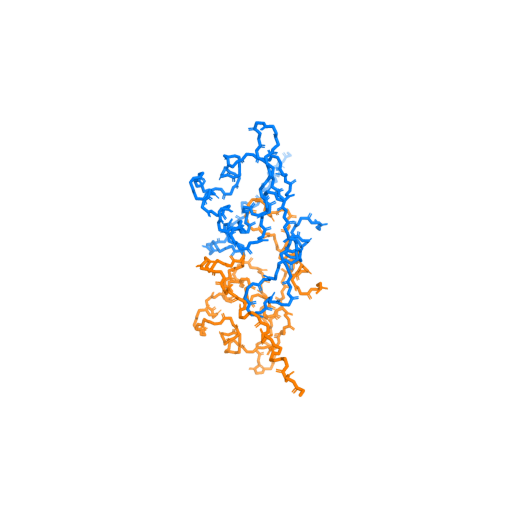A C 1
ATOM 650 O O . HIS A 1 85 ? 9.945 4.898 -6.797 1 94.56 85 HIS A O 1
ATOM 656 N N . LEU A 1 86 ? 8.312 3.652 -7.875 1 94.56 86 LEU A N 1
ATOM 657 C CA . LEU A 1 86 ? 8.141 2.77 -6.727 1 94.56 86 LEU A CA 1
ATOM 658 C C . LEU A 1 86 ? 9.32 1.813 -6.594 1 94.56 86 LEU A C 1
ATOM 660 O O . LEU A 1 86 ? 9.867 1.343 -7.598 1 94.56 86 LEU A O 1
ATOM 664 N N . ARG A 1 87 ? 9.617 1.474 -5.438 1 90.5 87 ARG A N 1
ATOM 665 C CA . ARG A 1 87 ? 10.883 0.806 -5.148 1 90.5 87 ARG A CA 1
ATOM 666 C C . ARG A 1 87 ? 10.766 -0.7 -5.359 1 90.5 87 ARG A C 1
ATOM 668 O O . ARG A 1 87 ? 11.734 -1.351 -5.762 1 90.5 87 ARG A O 1
ATOM 675 N N . HIS A 1 88 ? 9.633 -1.24 -5.102 1 91.38 88 HIS A N 1
ATOM 676 C CA . HIS A 1 88 ? 9.523 -2.689 -5.219 1 91.38 88 HIS A CA 1
ATOM 677 C C . HIS A 1 88 ? 9.586 -3.131 -6.676 1 91.38 88 HIS A C 1
ATOM 679 O O . HIS A 1 88 ? 8.969 -2.508 -7.547 1 91.38 88 HIS A O 1
ATOM 685 N N . PRO A 1 89 ? 10.242 -4.18 -6.898 1 88.25 89 PRO A N 1
ATOM 686 C CA . PRO A 1 89 ? 10.438 -4.625 -8.281 1 88.25 89 PRO A CA 1
ATOM 687 C C . PRO A 1 89 ? 9.117 -4.852 -9.016 1 88.25 89 PRO A C 1
ATOM 689 O O . PRO A 1 89 ? 9.031 -4.594 -10.219 1 88.25 89 PRO A O 1
ATOM 692 N N . ILE A 1 90 ? 8.148 -5.332 -8.383 1 90.25 90 ILE A N 1
ATOM 693 C CA . ILE A 1 90 ? 6.863 -5.617 -9.008 1 90.25 90 ILE A CA 1
ATOM 694 C C . ILE A 1 90 ? 6.234 -4.32 -9.508 1 90.25 90 ILE A C 1
ATOM 696 O O . ILE A 1 90 ? 5.562 -4.309 -10.547 1 90.25 90 ILE A O 1
ATOM 700 N N . GLU A 1 91 ? 6.52 -3.258 -8.805 1 91.56 91 GLU A N 1
ATOM 701 C CA . GLU A 1 91 ? 5.84 -2.012 -9.148 1 91.56 91 GLU A CA 1
ATOM 702 C C . GLU A 1 91 ? 6.84 -0.937 -9.562 1 91.56 91 GLU A C 1
ATOM 704 O O . GLU A 1 91 ? 6.492 0.245 -9.633 1 91.56 91 GLU A O 1
ATOM 709 N N . GLN A 1 92 ? 8.055 -1.306 -9.859 1 91.5 92 GLN A N 1
ATOM 710 C CA . GLN A 1 92 ? 9.125 -0.352 -10.141 1 91.5 92 GLN A CA 1
ATOM 711 C C . GLN A 1 92 ? 8.875 0.394 -11.445 1 91.5 92 GLN A C 1
ATOM 713 O O . GLN A 1 92 ? 9.469 1.444 -11.688 1 91.5 92 GLN A O 1
ATOM 718 N N . HIS A 1 93 ? 8.062 -0.102 -12.359 1 92.44 93 HIS A N 1
ATOM 719 C CA . HIS A 1 93 ? 7.742 0.559 -13.625 1 92.44 93 HIS A CA 1
ATOM 720 C C . HIS A 1 93 ? 6.652 1.609 -13.43 1 92.44 93 HIS A C 1
ATOM 722 O O . HIS A 1 93 ? 6.305 2.326 -14.375 1 92.44 93 HIS A O 1
ATOM 728 N N . LYS A 1 94 ? 6.188 1.707 -12.203 1 94.94 94 LYS A N 1
ATOM 729 C CA . LYS A 1 94 ? 5.184 2.709 -11.852 1 94.94 94 LYS A CA 1
ATOM 730 C C . LYS A 1 94 ? 5.766 3.773 -10.93 1 94.94 94 LYS A C 1
ATOM 732 O O . LYS A 1 94 ? 6.82 3.57 -10.328 1 94.94 94 LYS A O 1
ATOM 737 N N . THR A 1 95 ? 5.062 4.898 -10.844 1 95.94 95 THR A N 1
ATOM 738 C CA . THR A 1 95 ? 5.559 6.027 -10.062 1 95.94 95 THR A CA 1
ATOM 739 C C . THR A 1 95 ? 4.645 6.301 -8.867 1 95.94 95 THR A C 1
ATOM 741 O O . THR A 1 95 ? 3.557 5.73 -8.773 1 95.94 95 THR A O 1
ATOM 744 N N . VAL A 1 96 ? 5.184 7.164 -7.945 1 96 96 VAL A N 1
ATOM 745 C CA . VAL A 1 96 ? 4.387 7.688 -6.844 1 96 96 VAL A CA 1
ATOM 746 C C . VAL A 1 96 ? 3.109 8.328 -7.387 1 96 96 VAL A C 1
ATOM 748 O O . VAL A 1 96 ? 2.041 8.203 -6.785 1 96 96 VAL A O 1
ATOM 751 N N . GLY A 1 97 ? 3.242 8.938 -8.523 1 95.56 97 GLY A N 1
ATOM 752 C CA . GLY A 1 97 ? 2.088 9.531 -9.172 1 95.56 97 GLY A CA 1
ATOM 753 C C . GLY A 1 97 ? 1.029 8.516 -9.555 1 95.56 97 GLY A C 1
ATOM 754 O O . GLY A 1 97 ? -0.168 8.773 -9.406 1 95.56 97 GLY A O 1
ATOM 755 N N . ASN A 1 98 ? 1.42 7.383 -10.07 1 95 98 ASN A N 1
ATOM 756 C CA . ASN A 1 98 ? 0.491 6.309 -10.406 1 95 98 ASN A CA 1
ATOM 757 C C . ASN A 1 98 ? -0.278 5.828 -9.18 1 95 98 ASN A C 1
ATOM 759 O O . ASN A 1 98 ? -1.495 5.641 -9.242 1 95 98 ASN A O 1
ATOM 763 N N . LEU A 1 99 ? 0.483 5.664 -8.109 1 94.38 99 LEU A N 1
ATOM 764 C CA . LEU A 1 99 ? -0.133 5.242 -6.855 1 94.38 99 LEU A CA 1
ATOM 765 C C . LEU A 1 99 ? -1.175 6.258 -6.395 1 94.38 99 LEU A C 1
ATOM 767 O O . LEU A 1 99 ? -2.307 5.891 -6.078 1 94.38 99 LEU A O 1
ATOM 771 N N . LEU A 1 100 ? -0.81 7.535 -6.477 1 95.38 100 LEU A N 1
ATOM 772 C CA . LEU A 1 100 ? -1.706 8.594 -6.02 1 95.38 100 LEU A CA 1
ATOM 773 C C . LEU A 1 100 ? -2.924 8.703 -6.93 1 95.38 100 LEU A C 1
ATOM 775 O O . LEU A 1 100 ? -4.035 8.961 -6.461 1 95.38 100 LEU A O 1
ATOM 779 N N . ALA A 1 101 ? -2.742 8.516 -8.203 1 93.75 101 ALA A N 1
ATOM 780 C CA . ALA A 1 101 ? -3.844 8.594 -9.156 1 93.75 101 ALA A CA 1
ATOM 781 C C . ALA A 1 101 ? -4.902 7.539 -8.867 1 93.75 101 ALA A C 1
ATOM 783 O O . ALA A 1 101 ? -6.102 7.805 -8.984 1 93.75 101 ALA A O 1
ATOM 784 N N . GLY A 1 102 ? -4.441 6.363 -8.469 1 92.44 102 GLY A N 1
ATOM 785 C CA . GLY A 1 102 ? -5.367 5.281 -8.164 1 92.44 102 GLY A CA 1
ATOM 786 C C . GLY A 1 102 ? -6.172 5.52 -6.902 1 92.44 102 GLY A C 1
ATOM 787 O O . GLY A 1 102 ? -7.293 5.027 -6.773 1 92.44 102 GLY A O 1
ATOM 788 N N . ILE A 1 103 ? -5.617 6.312 -6.062 1 91.31 103 ILE A N 1
ATOM 789 C CA . ILE A 1 103 ? -6.242 6.473 -4.754 1 91.31 103 ILE A CA 1
ATOM 790 C C . ILE A 1 103 ? -6.945 7.824 -4.68 1 91.31 103 ILE A C 1
ATOM 792 O O . ILE A 1 103 ? -8.031 7.93 -4.109 1 91.31 103 ILE A O 1
ATOM 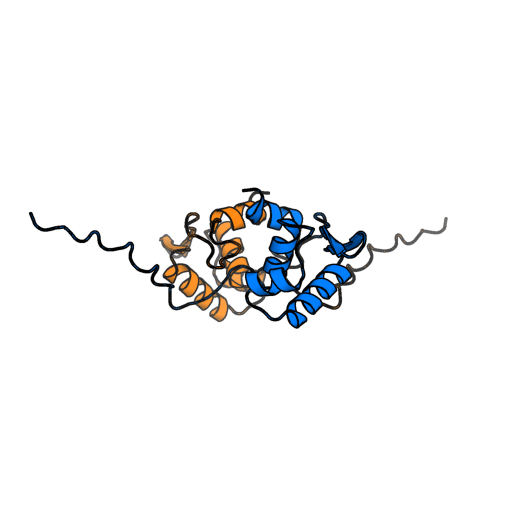796 N N . LEU A 1 104 ? -6.418 8.891 -5.172 1 86.25 104 LEU A N 1
ATOM 797 C CA . LEU A 1 104 ? -6.953 10.242 -5.02 1 86.25 104 LEU A CA 1
ATOM 798 C C . LEU A 1 104 ? -7.836 10.609 -6.211 1 86.25 104 LEU A C 1
ATOM 800 O O . LEU A 1 104 ? -8.891 11.227 -6.035 1 86.25 104 LEU A O 1
ATOM 804 N N . ASP A 1 105 ? -7.418 10.398 -7.398 1 73.12 105 ASP A N 1
ATOM 805 C CA . ASP A 1 105 ? -8.047 10.969 -8.586 1 73.12 105 ASP A CA 1
ATOM 806 C C . ASP A 1 105 ? -9.211 10.102 -9.062 1 73.12 105 ASP A C 1
ATOM 808 O O . ASP A 1 105 ? -10.008 10.531 -9.898 1 73.12 105 ASP A O 1
ATOM 812 N N . SER A 1 106 ? -9.305 8.953 -8.445 1 58.28 106 SER A N 1
ATOM 813 C CA . SER A 1 106 ? -10.422 8.148 -8.938 1 58.28 106 SER A CA 1
ATOM 814 C C . SER A 1 106 ? -11.68 8.383 -8.117 1 58.28 106 SER A C 1
ATOM 816 O O . SER A 1 106 ? -11.602 8.781 -6.949 1 58.28 106 SER A O 1
ATOM 818 N N . MET B 1 1 ? 41.625 9.844 -28.734 1 32.66 1 MET B N 1
ATOM 819 C CA . MET B 1 1 ? 40.156 9.891 -28.625 1 32.66 1 MET B CA 1
ATOM 820 C C . MET B 1 1 ? 39.688 9.266 -27.328 1 32.66 1 MET B C 1
ATOM 822 O O . MET B 1 1 ? 39.844 8.062 -27.125 1 32.66 1 MET B O 1
ATOM 826 N N . LYS B 1 2 ? 39.719 10.047 -26.234 1 35.22 2 LYS B N 1
ATOM 827 C CA . LYS B 1 2 ? 39.5 9.656 -24.844 1 35.22 2 LYS B CA 1
ATOM 828 C C . LYS B 1 2 ? 38.062 9.156 -24.656 1 35.22 2 LYS B C 1
ATOM 830 O O . LYS B 1 2 ? 37.094 9.82 -25.031 1 35.22 2 LYS B O 1
ATOM 835 N N . ALA B 1 3 ? 37.875 7.824 -24.766 1 40.59 3 ALA B N 1
ATOM 836 C CA . ALA B 1 3 ? 36.625 7.125 -24.469 1 40.59 3 ALA B CA 1
ATOM 837 C C . ALA B 1 3 ? 36 7.652 -23.172 1 40.59 3 ALA B C 1
ATOM 839 O O . ALA B 1 3 ? 36.625 7.582 -22.109 1 40.59 3 ALA B O 1
ATOM 840 N N . SER B 1 4 ? 35.281 8.734 -23.266 1 36.19 4 SER B N 1
ATOM 841 C CA . SER B 1 4 ? 34.5 9.266 -22.141 1 36.19 4 SER B CA 1
ATOM 842 C C . SER B 1 4 ? 33.656 8.18 -21.484 1 36.19 4 SER B C 1
ATOM 844 O O . SER B 1 4 ? 32.844 7.539 -22.141 1 36.19 4 SER B O 1
ATOM 846 N N . LYS B 1 5 ? 34.25 7.43 -20.594 1 36.22 5 LYS B N 1
ATOM 847 C CA . LYS B 1 5 ? 33.562 6.453 -19.75 1 36.22 5 LYS B CA 1
ATOM 848 C C . LYS B 1 5 ? 32.188 6.965 -19.328 1 36.22 5 LYS B C 1
ATOM 850 O O . LYS B 1 5 ? 32.062 8.031 -18.719 1 36.22 5 LYS B O 1
ATOM 855 N N . SER B 1 6 ? 31.203 6.902 -20.172 1 38.88 6 SER B N 1
ATOM 856 C CA . SER B 1 6 ? 29.797 7.129 -19.812 1 38.88 6 SER B CA 1
ATOM 857 C C . SER B 1 6 ? 29.5 6.645 -18.406 1 38.88 6 SER B C 1
ATOM 859 O O . SER B 1 6 ? 29.766 5.488 -18.062 1 38.88 6 SER B O 1
ATOM 861 N N . LYS B 1 7 ? 29.656 7.5 -17.438 1 40.19 7 LYS B N 1
ATOM 862 C CA . LYS B 1 7 ? 29.266 7.199 -16.078 1 40.19 7 LYS B CA 1
ATOM 863 C C . LYS B 1 7 ? 28.062 6.266 -16.031 1 40.19 7 LYS B C 1
ATOM 865 O O . LYS B 1 7 ? 27.047 6.527 -16.688 1 40.19 7 LYS B O 1
ATOM 870 N N . ALA B 1 8 ? 28.281 5.008 -15.992 1 38.62 8 ALA B N 1
ATOM 871 C CA . ALA B 1 8 ? 27.188 4.066 -15.742 1 38.62 8 ALA B CA 1
ATOM 872 C C . ALA B 1 8 ? 26.062 4.719 -14.945 1 38.62 8 ALA B C 1
ATOM 874 O O . ALA B 1 8 ? 26.312 5.617 -14.141 1 38.62 8 ALA B O 1
ATOM 875 N N . PRO B 1 9 ? 24.812 4.832 -15.422 1 36.41 9 PRO B N 1
ATOM 876 C CA . PRO B 1 9 ? 23.781 5.445 -14.594 1 36.41 9 PRO B CA 1
ATOM 877 C C . PRO B 1 9 ? 23.984 5.215 -13.102 1 36.41 9 PRO B C 1
ATOM 879 O O . PRO B 1 9 ? 24.562 4.195 -12.711 1 36.41 9 PRO B O 1
ATOM 882 N N . ASN B 1 10 ? 24.297 6.312 -12.305 1 37.94 10 ASN B N 1
ATOM 883 C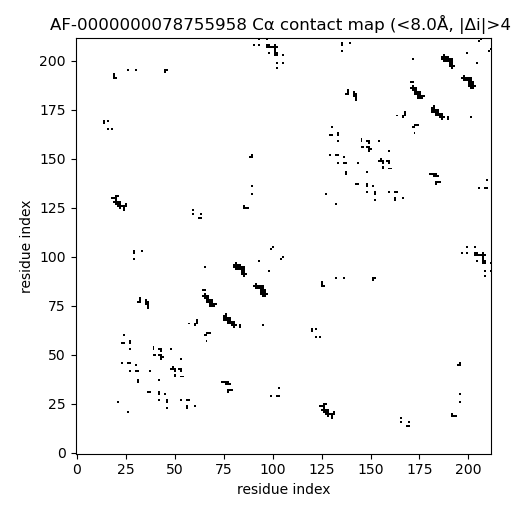 CA . ASN B 1 10 ? 24.391 6.332 -10.852 1 37.94 10 ASN B CA 1
ATOM 884 C C . ASN B 1 10 ? 23.562 5.215 -10.219 1 37.94 10 ASN B C 1
ATOM 886 O O . ASN B 1 10 ? 22.406 5.031 -10.562 1 37.94 10 ASN B O 1
ATOM 890 N N . ALA B 1 11 ? 24.125 4.086 -9.914 1 38.75 11 ALA B N 1
ATOM 891 C CA . ALA B 1 11 ? 23.484 3.16 -8.977 1 38.75 11 ALA B CA 1
ATOM 892 C C . ALA B 1 11 ? 22.406 3.861 -8.164 1 38.75 11 ALA B C 1
ATOM 894 O O . ALA B 1 11 ? 22.609 4.98 -7.688 1 38.75 11 ALA B O 1
ATOM 895 N N . ARG B 1 12 ? 21.156 3.842 -8.57 1 39.56 12 ARG B N 1
ATOM 896 C CA . ARG B 1 12 ? 20.031 4.34 -7.781 1 39.56 12 ARG B CA 1
ATOM 897 C C . ARG B 1 12 ? 20.391 4.395 -6.297 1 39.56 12 ARG B C 1
ATOM 899 O O . ARG B 1 12 ? 20.672 3.363 -5.68 1 39.56 12 ARG B O 1
ATOM 906 N N . GLU B 1 13 ? 21.297 5.148 -5.895 1 40.97 13 GLU B N 1
ATOM 907 C CA . GLU B 1 13 ? 21.5 5.32 -4.461 1 40.97 13 GLU B CA 1
ATOM 908 C C . GLU B 1 13 ? 20.266 4.863 -3.678 1 40.97 13 GLU B C 1
ATOM 910 O O . GLU B 1 13 ? 19.203 5.465 -3.789 1 40.97 13 GLU B O 1
ATOM 915 N N . LEU B 1 14 ? 20.031 3.543 -3.729 1 46.34 14 LEU B N 1
ATOM 916 C CA . LEU B 1 14 ? 18.938 3.117 -2.869 1 46.34 14 LEU B CA 1
ATOM 917 C C . LEU B 1 14 ? 18.844 3.994 -1.625 1 46.34 14 LEU B C 1
ATOM 919 O O . LEU B 1 14 ? 19.812 4.125 -0.882 1 46.34 14 LEU B O 1
ATOM 923 N N . PRO B 1 15 ? 18.156 5.016 -1.627 1 47.38 15 PRO B N 1
ATOM 924 C CA . PRO B 1 15 ? 18.078 5.781 -0.381 1 47.38 15 PRO B CA 1
ATOM 925 C C . PRO B 1 15 ? 18.031 4.891 0.858 1 47.38 15 PRO B C 1
ATOM 927 O O . PRO B 1 15 ? 17.547 3.76 0.793 1 47.38 15 PRO B O 1
ATOM 930 N N . VAL B 1 16 ? 18.906 5.164 1.86 1 49.44 16 VAL B N 1
ATOM 931 C CA . VAL B 1 16 ? 19.062 4.609 3.201 1 49.44 16 VAL B CA 1
ATOM 932 C C . VAL B 1 16 ? 17.688 4.23 3.764 1 49.44 16 VAL B C 1
ATOM 934 O O . VAL B 1 16 ? 17.594 3.357 4.629 1 49.44 16 VAL B O 1
ATOM 937 N N . HIS B 1 17 ? 16.656 5.008 3.576 1 62.47 17 HIS B N 1
ATOM 938 C CA . HIS B 1 17 ? 15.43 4.633 4.281 1 62.47 17 HIS B CA 1
ATOM 939 C C . HIS B 1 17 ? 14.516 3.793 3.396 1 62.47 17 HIS B C 1
ATOM 941 O O . HIS B 1 17 ? 14.109 4.238 2.322 1 62.47 17 HIS B O 1
ATOM 947 N N . GLY B 1 18 ? 14.82 2.557 3.508 1 82.38 18 GLY B N 1
ATOM 948 C CA . GLY B 1 18 ? 14.273 1.5 2.672 1 82.38 18 GLY B CA 1
ATOM 949 C C . GLY B 1 18 ? 12.773 1.318 2.842 1 82.38 18 GLY B C 1
ATOM 950 O O . GLY B 1 18 ? 12.305 0.204 3.074 1 82.38 18 GLY B O 1
ATOM 951 N N . PHE B 1 19 ? 12.008 2.375 2.877 1 90.5 19 PHE B N 1
ATOM 952 C CA . PHE B 1 19 ? 10.57 2.186 3.021 1 90.5 19 PHE B CA 1
ATOM 953 C C . PHE B 1 19 ? 9.93 1.862 1.679 1 90.5 19 PHE B C 1
ATOM 955 O O . PHE B 1 19 ? 10.484 2.182 0.626 1 90.5 19 PHE B O 1
ATOM 962 N N . THR B 1 20 ? 8.742 1.132 1.731 1 93.56 20 THR B N 1
ATOM 963 C CA . THR B 1 20 ? 7.871 0.899 0.586 1 93.56 20 THR B CA 1
ATOM 964 C C . THR B 1 20 ? 6.469 1.436 0.858 1 93.56 20 THR B C 1
ATOM 966 O O . THR B 1 20 ? 6.109 1.693 2.01 1 93.56 20 THR B O 1
ATOM 969 N N . PHE B 1 21 ? 5.738 1.647 -0.216 1 96.44 21 PHE B N 1
ATOM 970 C CA . PHE B 1 21 ? 4.406 2.221 -0.071 1 96.44 21 PHE B CA 1
ATOM 971 C C . PHE B 1 21 ? 3.357 1.123 0.056 1 96.44 21 PHE B C 1
ATOM 973 O O . PHE B 1 21 ? 2.289 1.343 0.631 1 96.44 21 PHE B O 1
ATOM 980 N N . LEU B 1 22 ? 3.629 -0.071 -0.425 1 96.81 22 LEU B N 1
ATOM 981 C CA . LEU B 1 22 ? 2.666 -1.167 -0.448 1 96.81 22 LEU B CA 1
ATOM 982 C C . LEU B 1 22 ? 3.127 -2.312 0.446 1 96.81 22 LEU B C 1
ATOM 984 O O . LEU B 1 22 ? 4.328 -2.52 0.63 1 96.81 22 LEU B O 1
ATOM 988 N N . THR B 1 23 ? 2.182 -3.078 0.953 1 96.5 23 THR B N 1
ATOM 989 C CA . THR B 1 23 ? 2.486 -4.227 1.799 1 96.5 23 THR B CA 1
ATOM 990 C C . THR B 1 23 ? 2.674 -5.484 0.956 1 96.5 23 THR B C 1
ATOM 992 O O . THR B 1 23 ? 2.406 -5.477 -0.247 1 96.5 23 THR B O 1
ATOM 995 N N . ASN B 1 24 ? 3.037 -6.52 1.625 1 97.56 24 ASN B N 1
ATOM 996 C CA . ASN B 1 24 ? 3.135 -7.809 0.951 1 97.56 24 ASN B CA 1
ATOM 997 C C . ASN B 1 24 ? 1.776 -8.273 0.436 1 97.56 24 ASN B C 1
ATOM 999 O O . ASN B 1 24 ? 1.689 -8.891 -0.628 1 97.56 24 ASN B O 1
ATOM 1003 N N . HIS B 1 25 ? 0.764 -7.938 1.185 1 97.5 25 HIS B N 1
ATOM 1004 C CA . HIS B 1 25 ? -0.58 -8.266 0.725 1 97.5 25 HIS B CA 1
ATOM 1005 C C . HIS B 1 25 ? -0.877 -7.617 -0.623 1 97.5 25 HIS B C 1
ATOM 1007 O O . HIS B 1 25 ? -1.417 -8.266 -1.523 1 97.5 25 HIS B O 1
ATOM 1013 N N . SER B 1 26 ? -0.479 -6.418 -0.741 1 97.44 26 SER B N 1
ATOM 1014 C CA . SER B 1 26 ? -0.677 -5.695 -1.993 1 97.44 26 SER B CA 1
ATOM 1015 C C . SER B 1 26 ? 0.158 -6.301 -3.117 1 97.44 26 SER B C 1
ATOM 1017 O O . SER B 1 26 ? -0.333 -6.484 -4.234 1 97.44 26 SER B O 1
ATOM 1019 N N . HIS B 1 27 ? 1.363 -6.586 -2.803 1 97.69 27 HIS B N 1
ATOM 1020 C CA . HIS B 1 27 ? 2.244 -7.16 -3.811 1 97.69 27 HIS B CA 1
ATOM 1021 C C . HIS B 1 27 ? 1.694 -8.484 -4.328 1 97.69 27 HIS B C 1
ATOM 1023 O O . HIS B 1 27 ? 1.721 -8.742 -5.535 1 97.69 27 HIS B O 1
ATOM 1029 N N . VAL B 1 28 ? 1.228 -9.219 -3.418 1 97.94 28 VAL B N 1
ATOM 1030 C CA . VAL B 1 28 ? 0.638 -10.5 -3.793 1 97.94 28 VAL B CA 1
ATOM 1031 C C . VAL B 1 28 ? -0.601 -10.266 -4.656 1 97.94 28 VAL B C 1
ATOM 1033 O O . VAL B 1 28 ? -0.752 -10.883 -5.715 1 97.94 28 VAL B O 1
ATOM 1036 N N . LEU B 1 29 ? -1.436 -9.398 -4.25 1 97.19 29 LEU B N 1
ATOM 1037 C CA . LEU B 1 29 ? -2.658 -9.078 -4.977 1 97.19 29 LEU B CA 1
ATOM 1038 C C . LEU B 1 29 ? -2.342 -8.617 -6.398 1 97.19 29 LEU B C 1
ATOM 1040 O O . LEU B 1 29 ? -2.959 -9.086 -7.359 1 97.19 29 LEU B O 1
ATOM 1044 N N . ILE B 1 30 ? -1.368 -7.754 -6.504 1 96.38 30 ILE B N 1
ATOM 1045 C CA . ILE B 1 30 ? -0.974 -7.195 -7.793 1 96.38 30 ILE B CA 1
ATOM 1046 C C . ILE B 1 30 ? -0.435 -8.305 -8.695 1 96.38 30 ILE B C 1
ATOM 1048 O O . ILE B 1 30 ? -0.753 -8.359 -9.883 1 96.38 30 ILE B O 1
ATOM 1052 N N . SER B 1 31 ? 0.346 -9.133 -8.148 1 96.44 31 SER B N 1
ATOM 1053 C CA . SER B 1 31 ? 0.913 -10.25 -8.898 1 96.44 31 SER B CA 1
ATOM 1054 C C . SER B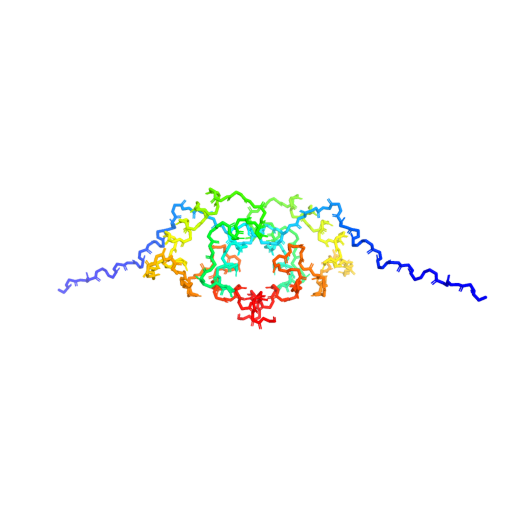 1 31 ? -0.181 -11.172 -9.438 1 96.44 31 SER B C 1
ATOM 1056 O O . SER B 1 31 ? -0.142 -11.578 -10.602 1 96.44 31 SER B O 1
ATOM 1058 N N . LEU B 1 32 ? -1.165 -11.469 -8.578 1 95.94 32 LEU B N 1
ATOM 1059 C CA . LEU B 1 32 ? -2.264 -12.344 -8.984 1 95.94 32 LEU B CA 1
ATOM 1060 C C . LEU B 1 32 ? -3.141 -11.664 -10.031 1 95.94 32 LEU B C 1
ATOM 1062 O O . LEU B 1 32 ? -3.639 -12.32 -10.945 1 95.94 32 LEU B O 1
ATOM 1066 N N . ALA B 1 33 ? -3.352 -10.406 -9.859 1 94.5 33 ALA B N 1
ATOM 1067 C CA . ALA B 1 33 ? -4.168 -9.641 -10.797 1 94.5 33 ALA B CA 1
ATOM 1068 C C . ALA B 1 33 ? -3.51 -9.578 -12.172 1 94.5 33 ALA B C 1
ATOM 1070 O O . ALA B 1 33 ? -4.191 -9.641 -13.195 1 94.5 33 ALA B O 1
ATOM 1071 N N . ALA B 1 34 ? -2.254 -9.398 -12.211 1 93.5 34 ALA B N 1
ATOM 1072 C CA . ALA B 1 34 ? -1.507 -9.266 -13.461 1 93.5 34 ALA B CA 1
ATOM 1073 C C . ALA B 1 34 ? -1.474 -10.586 -14.227 1 93.5 34 ALA B C 1
ATOM 1075 O O . ALA B 1 34 ? -1.391 -10.594 -15.453 1 93.5 34 ALA B O 1
ATOM 1076 N N . ASN B 1 35 ? -1.455 -11.719 -13.422 1 93.12 35 ASN B N 1
ATOM 1077 C CA . ASN B 1 35 ? -1.421 -13.055 -14 1 93.12 35 ASN B CA 1
ATOM 1078 C C . ASN B 1 35 ? -2.266 -14.039 -13.195 1 93.12 35 ASN B C 1
ATOM 1080 O O . ASN B 1 35 ? -1.76 -14.695 -12.281 1 93.12 35 ASN B O 1
ATOM 1084 N N . PRO B 1 36 ? -3.52 -14.281 -13.594 1 89.56 36 PRO B N 1
ATOM 1085 C CA . PRO B 1 36 ? -4.445 -15.117 -12.82 1 89.56 36 PRO B CA 1
ATOM 1086 C C . PRO B 1 36 ? -4.02 -16.578 -12.781 1 89.56 36 PRO B C 1
ATOM 1088 O O . PRO B 1 36 ? -4.496 -17.344 -11.93 1 89.56 36 PRO B O 1
ATOM 1091 N N . GLY B 1 37 ? -3.188 -17.016 -13.609 1 87.44 37 GLY B N 1
ATOM 1092 C CA . GLY B 1 37 ? -2.775 -18.406 -13.641 1 87.44 37 GLY B CA 1
ATOM 1093 C C . GLY B 1 37 ? -1.426 -18.641 -12.992 1 87.44 37 GLY B C 1
ATOM 1094 O O . GLY B 1 37 ? -0.913 -19.766 -13.008 1 87.44 37 GLY B O 1
ATOM 1095 N N . ILE B 1 38 ? -0.831 -17.656 -12.453 1 92.44 38 ILE B N 1
ATOM 1096 C CA . ILE B 1 38 ? 0.481 -17.75 -11.82 1 92.44 38 ILE B CA 1
ATOM 1097 C C . ILE B 1 38 ? 0.406 -18.672 -10.602 1 92.44 38 ILE B C 1
ATOM 1099 O O . ILE B 1 38 ? -0.611 -18.703 -9.906 1 92.44 38 ILE B O 1
ATOM 1103 N N . THR B 1 39 ? 1.508 -19.406 -10.367 1 94.25 39 THR B N 1
ATOM 1104 C CA . THR B 1 39 ? 1.538 -20.281 -9.195 1 94.25 39 THR B CA 1
ATOM 1105 C C . THR B 1 39 ? 1.954 -19.5 -7.949 1 94.25 39 THR B C 1
ATOM 1107 O O . THR B 1 39 ? 2.641 -18.469 -8.047 1 94.25 39 THR B O 1
ATOM 1110 N N . LEU B 1 40 ? 1.515 -20 -6.766 1 96.38 40 LEU B N 1
ATOM 1111 C CA . LEU B 1 40 ? 1.858 -19.328 -5.516 1 96.38 40 LEU B CA 1
ATOM 1112 C C . LEU B 1 40 ? 3.365 -19.344 -5.285 1 96.38 40 LEU B C 1
ATOM 1114 O O . LEU B 1 40 ? 3.918 -18.422 -4.684 1 96.38 40 LEU B O 1
ATOM 1118 N N . ARG B 1 41 ? 4.027 -20.312 -5.867 1 96.75 41 ARG B N 1
ATOM 1119 C CA . ARG B 1 41 ? 5.484 -20.391 -5.793 1 96.75 41 ARG B CA 1
ATOM 1120 C C . ARG B 1 41 ? 6.129 -19.25 -6.578 1 96.75 41 ARG B C 1
ATOM 1122 O O . ARG B 1 41 ? 7.07 -18.609 -6.098 1 96.75 41 ARG B O 1
ATOM 1129 N N . GLU B 1 42 ? 5.668 -18.969 -7.789 1 97.12 42 GLU B N 1
ATOM 1130 C CA . GLU B 1 42 ? 6.172 -17.875 -8.609 1 97.12 42 GLU B CA 1
ATOM 1131 C C . GLU B 1 42 ? 5.883 -16.516 -7.961 1 97.12 42 GLU B C 1
ATOM 1133 O O . GLU B 1 42 ? 6.719 -15.609 -8.008 1 97.12 42 GLU B O 1
ATOM 1138 N N . VAL B 1 43 ? 4.723 -16.422 -7.355 1 97.5 43 VAL B N 1
ATOM 1139 C CA . VAL B 1 43 ? 4.367 -15.195 -6.648 1 97.5 43 VAL B CA 1
ATOM 1140 C C . VAL B 1 43 ? 5.355 -14.945 -5.512 1 97.5 43 VAL B C 1
ATOM 1142 O O . VAL B 1 43 ? 5.828 -13.82 -5.328 1 97.5 43 VAL B O 1
ATOM 1145 N N . ALA B 1 44 ? 5.656 -16 -4.762 1 98.56 44 ALA B N 1
ATOM 1146 C CA . ALA B 1 44 ? 6.582 -15.898 -3.639 1 98.56 44 ALA B CA 1
ATOM 1147 C C . ALA B 1 44 ? 7.941 -15.375 -4.094 1 98.56 44 ALA B C 1
ATOM 1149 O O . ALA B 1 44 ? 8.516 -14.492 -3.455 1 98.56 44 ALA B O 1
ATOM 1150 N N . LEU B 1 45 ? 8.391 -15.805 -5.238 1 97.62 45 LEU B N 1
ATOM 1151 C CA . LEU B 1 45 ? 9.672 -15.391 -5.793 1 97.62 45 LEU B CA 1
ATOM 1152 C C . LEU B 1 45 ? 9.625 -13.93 -6.234 1 97.62 45 LEU B C 1
ATOM 1154 O O . LEU B 1 45 ? 10.562 -13.172 -5.973 1 97.62 45 LEU B O 1
ATOM 1158 N N . LYS B 1 46 ? 8.555 -13.531 -6.809 1 96.44 46 LYS B N 1
ATOM 1159 C CA . LYS B 1 46 ? 8.398 -12.164 -7.297 1 96.44 46 LYS B CA 1
ATOM 1160 C C . LYS B 1 46 ? 8.336 -11.172 -6.141 1 96.44 46 LYS B C 1
ATOM 1162 O O . LYS B 1 46 ? 8.945 -10.102 -6.199 1 96.44 46 LYS B O 1
ATOM 1167 N N . VAL B 1 47 ? 7.602 -11.539 -5.094 1 97.19 47 VAL B N 1
ATOM 1168 C CA . VAL B 1 47 ? 7.383 -10.641 -3.961 1 97.19 47 VAL B CA 1
ATOM 1169 C C . VAL B 1 47 ? 8.594 -10.672 -3.037 1 97.19 47 VAL B C 1
ATOM 1171 O O . VAL B 1 47 ? 8.914 -9.672 -2.385 1 97.19 47 VAL B O 1
ATOM 1174 N N . GLY B 1 48 ? 9.312 -11.68 -2.977 1 97.19 48 GLY B N 1
ATOM 1175 C CA . GLY B 1 48 ? 10.484 -11.828 -2.127 1 97.19 48 GLY B CA 1
ATOM 1176 C C . GLY B 1 48 ? 10.156 -12.336 -0.737 1 97.19 48 GLY B C 1
ATOM 1177 O O . GLY B 1 48 ? 10.75 -11.891 0.249 1 97.19 48 GLY B O 1
ATOM 1178 N N . ILE B 1 49 ? 9.164 -13.188 -0.605 1 97.88 49 ILE B N 1
ATOM 1179 C CA . ILE B 1 49 ? 8.766 -13.789 0.661 1 97.88 49 ILE B CA 1
ATOM 1180 C C . ILE B 1 49 ? 8.633 -15.305 0.493 1 97.88 49 ILE B C 1
ATOM 1182 O O . ILE B 1 49 ? 8.883 -15.836 -0.59 1 97.88 49 ILE B O 1
ATOM 1186 N N . THR B 1 50 ? 8.32 -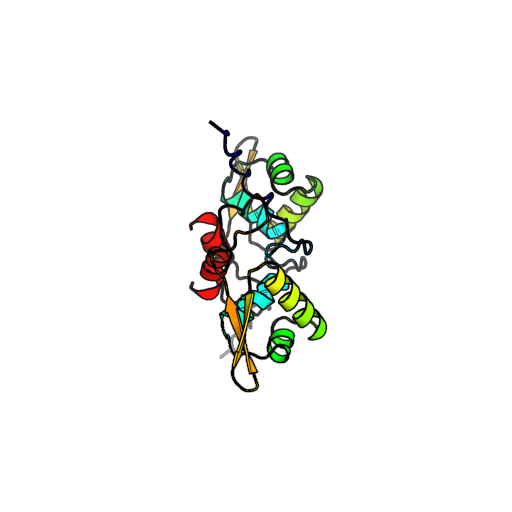16.031 1.546 1 98.12 50 THR B N 1
ATOM 1187 C CA . THR B 1 50 ? 8.18 -17.484 1.486 1 98.12 50 THR B CA 1
ATOM 1188 C C . THR B 1 50 ? 6.832 -17.875 0.89 1 98.12 50 THR B C 1
ATOM 1190 O O . THR B 1 50 ? 5.871 -17.109 0.955 1 98.12 50 THR B O 1
ATOM 1193 N N . GLU B 1 51 ? 6.824 -19.062 0.318 1 98.25 51 GLU B N 1
ATOM 1194 C CA . GLU B 1 51 ? 5.562 -19.594 -0.19 1 98.25 51 GLU B CA 1
ATOM 1195 C C . GLU B 1 51 ? 4.527 -19.719 0.926 1 98.25 51 GLU B C 1
ATOM 1197 O O . GLU B 1 51 ? 3.336 -19.5 0.7 1 98.25 51 GLU B O 1
ATOM 1202 N N . ARG B 1 52 ? 4.945 -20.078 2.092 1 98.19 52 ARG B N 1
ATOM 1203 C CA . ARG B 1 52 ? 4.047 -20.172 3.238 1 98.19 52 ARG B CA 1
ATOM 1204 C C . ARG B 1 52 ? 3.375 -18.844 3.521 1 98.19 52 ARG B C 1
ATOM 1206 O O . ARG B 1 52 ? 2.172 -18.781 3.781 1 98.19 52 ARG B O 1
ATOM 1213 N N . ALA B 1 53 ? 4.148 -17.766 3.473 1 98.44 53 ALA B N 1
ATOM 1214 C CA . ALA B 1 53 ? 3.611 -16.422 3.688 1 98.44 53 ALA B CA 1
ATOM 1215 C C . ALA B 1 53 ? 2.598 -16.062 2.607 1 98.44 53 ALA B C 1
ATOM 1217 O O . ALA B 1 53 ? 1.572 -15.438 2.895 1 98.44 53 ALA B O 1
ATOM 1218 N N . VAL B 1 54 ? 2.91 -16.469 1.414 1 98.31 54 VAL B N 1
ATOM 1219 C CA . VAL B 1 54 ? 1.978 -16.188 0.327 1 98.31 54 VAL B CA 1
ATOM 1220 C C . VAL B 1 54 ? 0.663 -16.922 0.575 1 98.31 54 VAL B C 1
ATOM 1222 O O . VAL B 1 54 ? -0.417 -16.359 0.395 1 98.31 54 VAL B O 1
ATOM 1225 N N . LEU B 1 55 ? 0.745 -18.141 0.958 1 97.69 55 LEU B N 1
ATOM 1226 C CA . LEU B 1 55 ? -0.449 -18.922 1.248 1 97.69 55 LEU B CA 1
ATOM 1227 C C . LEU B 1 55 ? -1.293 -18.25 2.326 1 97.69 55 LEU B C 1
ATOM 1229 O O . LEU B 1 55 ? -2.518 -18.172 2.203 1 97.69 55 LEU B O 1
ATOM 1233 N N . ALA B 1 56 ? -0.629 -17.75 3.279 1 97.88 56 ALA B N 1
ATOM 1234 C CA . ALA B 1 56 ? -1.324 -17.047 4.359 1 97.88 56 ALA B CA 1
ATOM 1235 C C . ALA B 1 56 ? -1.996 -15.781 3.85 1 97.88 56 ALA B C 1
ATOM 1237 O O . ALA B 1 56 ? -3.137 -15.484 4.211 1 97.88 56 ALA B O 1
ATOM 1238 N N . ILE B 1 57 ? -1.248 -15.078 3.059 1 97.94 57 ILE B N 1
ATOM 1239 C CA . ILE B 1 57 ? -1.778 -13.836 2.492 1 97.94 57 ILE B CA 1
ATOM 1240 C C . ILE B 1 57 ? -2.98 -14.156 1.604 1 97.94 57 ILE B C 1
ATOM 1242 O O . ILE B 1 57 ? -4.004 -13.469 1.671 1 97.94 57 ILE B O 1
ATOM 1246 N N . VAL B 1 58 ? -2.9 -15.18 0.771 1 97 58 VAL B N 1
ATOM 1247 C CA . VAL B 1 58 ? -3.994 -15.586 -0.108 1 97 58 VAL B CA 1
ATOM 1248 C C . VAL B 1 58 ? -5.215 -15.961 0.726 1 97 58 VAL B C 1
ATOM 1250 O O . VAL B 1 58 ? -6.344 -15.602 0.386 1 97 58 VAL B O 1
ATOM 1253 N N . LYS B 1 59 ? -5 -16.641 1.744 1 96.5 59 LYS B N 1
ATOM 1254 C CA . LYS B 1 59 ? -6.09 -16.984 2.658 1 96.5 59 LYS B CA 1
ATOM 1255 C C . LYS B 1 59 ? -6.734 -15.727 3.232 1 96.5 59 LYS B C 1
ATOM 1257 O O . LYS B 1 59 ? -7.961 -15.617 3.273 1 96.5 59 LYS B O 1
ATOM 1262 N N . ASP B 1 60 ? -5.898 -14.836 3.705 1 96.69 60 ASP B N 1
ATOM 1263 C CA . ASP B 1 60 ? -6.391 -13.562 4.227 1 96.69 60 ASP B CA 1
ATOM 1264 C C . ASP B 1 60 ? -7.273 -12.852 3.203 1 96.69 60 ASP B C 1
ATOM 1266 O O . ASP B 1 60 ? -8.375 -12.414 3.529 1 96.69 60 ASP B O 1
ATOM 1270 N N . LEU B 1 61 ? -6.75 -12.766 2.025 1 97 61 LEU B N 1
ATOM 1271 C CA . LEU B 1 61 ? -7.441 -12.055 0.958 1 97 61 LEU B CA 1
ATOM 1272 C C . LEU B 1 61 ? -8.75 -12.758 0.596 1 97 61 LEU B C 1
ATOM 1274 O O . LEU B 1 61 ? -9.75 -12.102 0.307 1 97 61 LEU B O 1
ATOM 1278 N N . HIS B 1 62 ? -8.703 -14.07 0.643 1 96.56 62 HIS B N 1
ATOM 1279 C CA . HIS B 1 62 ? -9.906 -14.836 0.354 1 96.56 62 HIS B CA 1
ATOM 1280 C C . HIS B 1 62 ? -10.969 -14.625 1.426 1 96.56 62 HIS B C 1
ATOM 1282 O O . HIS B 1 62 ? -12.133 -14.375 1.108 1 96.56 62 HIS B O 1
ATOM 1288 N N . GLU B 1 63 ? -10.578 -14.633 2.621 1 95.25 63 GLU B N 1
ATOM 1289 C CA . GLU B 1 63 ? -11.5 -14.477 3.748 1 95.25 63 GLU B CA 1
ATOM 1290 C C . GLU B 1 63 ? -12.055 -13.055 3.805 1 95.25 63 GLU B C 1
ATOM 1292 O O . GLU B 1 63 ? -13.188 -12.844 4.25 1 95.25 63 GLU B O 1
ATOM 1297 N N . ALA B 1 64 ? -11.281 -12.133 3.322 1 94.81 64 ALA B N 1
ATOM 1298 C CA . ALA B 1 64 ? -11.703 -10.742 3.324 1 94.81 64 ALA B CA 1
ATOM 1299 C C . ALA B 1 64 ? -12.602 -10.438 2.127 1 94.81 64 ALA B C 1
ATOM 1301 O O . ALA B 1 64 ? -13.094 -9.312 1.981 1 94.81 64 ALA B O 1
ATOM 1302 N N . GLY B 1 65 ? -12.789 -11.375 1.238 1 94.88 65 GLY B N 1
ATOM 1303 C CA . GLY B 1 65 ? -13.656 -11.219 0.082 1 94.88 65 GLY B CA 1
ATOM 1304 C C . GLY B 1 65 ? -12.969 -10.547 -1.092 1 94.88 65 GLY B C 1
ATOM 1305 O O . GLY B 1 65 ? -13.617 -10.172 -2.068 1 94.88 65 GLY B O 1
ATOM 1306 N N . VAL B 1 66 ? -11.734 -10.422 -1.002 1 96.88 66 VAL B N 1
ATOM 1307 C CA . VAL B 1 66 ? -10.961 -9.734 -2.033 1 96.88 66 VAL B CA 1
ATOM 1308 C C . VAL B 1 66 ? -10.648 -10.695 -3.176 1 96.88 66 VAL B C 1
ATOM 1310 O O . VAL B 1 66 ? -10.641 -10.305 -4.344 1 96.88 66 VAL B O 1
ATOM 1313 N N . LEU B 1 67 ? -10.391 -11.898 -2.828 1 95.69 67 LEU B N 1
ATOM 1314 C CA . LEU B 1 67 ? -9.961 -12.93 -3.768 1 95.69 67 LEU B CA 1
ATOM 1315 C C . LEU B 1 67 ? -10.938 -14.094 -3.781 1 95.69 67 LEU B C 1
ATOM 1317 O O . LEU B 1 67 ? -11.398 -14.539 -2.725 1 95.69 67 LEU B O 1
ATOM 1321 N N . ALA B 1 68 ? -11.305 -14.516 -4.934 1 95.19 68 ALA B N 1
ATOM 1322 C CA . ALA B 1 68 ? -12.023 -15.781 -5.102 1 95.19 68 ALA B CA 1
ATOM 1323 C C . ALA B 1 68 ? -11.141 -16.828 -5.773 1 95.19 68 ALA B C 1
ATOM 1325 O O . ALA B 1 68 ? -10.391 -16.516 -6.703 1 95.19 68 ALA B O 1
ATOM 1326 N N . ILE B 1 69 ? -11.273 -18 -5.262 1 92.25 69 ILE B N 1
ATOM 1327 C CA . ILE B 1 69 ? -10.453 -19.078 -5.781 1 92.25 69 ILE B CA 1
ATOM 1328 C C . ILE B 1 69 ? -11.336 -20.078 -6.527 1 92.25 69 ILE B C 1
ATOM 1330 O O . ILE B 1 69 ? -12.398 -20.484 -6.031 1 92.25 69 ILE B O 1
ATOM 1334 N N . ALA B 1 70 ? -10.992 -20.297 -7.754 1 89.5 70 ALA B N 1
ATOM 1335 C CA . ALA B 1 70 ? -11.664 -21.328 -8.539 1 89.5 70 ALA B CA 1
ATOM 1336 C C . ALA B 1 70 ? -10.68 -22.375 -9.039 1 89.5 70 ALA B C 1
ATOM 1338 O O . ALA B 1 70 ? -9.539 -22.047 -9.383 1 89.5 70 ALA B O 1
ATOM 1339 N N . LYS B 1 71 ? -11.172 -23.547 -8.953 1 86.81 71 LYS B N 1
ATOM 1340 C CA . LYS B 1 71 ? -10.352 -24.641 -9.469 1 86.81 71 LYS B CA 1
ATOM 1341 C C . LYS B 1 71 ? -10.539 -24.797 -10.977 1 86.81 71 LYS B C 1
ATOM 1343 O O . LYS B 1 71 ? -11.664 -24.828 -11.469 1 86.81 71 LYS B O 1
ATOM 1348 N N . ASN B 1 72 ? -9.422 -24.625 -11.656 1 84.25 72 ASN B N 1
ATOM 1349 C CA . ASN B 1 72 ? -9.414 -24.906 -13.086 1 84.25 72 ASN B CA 1
ATOM 1350 C C . ASN B 1 72 ? -8.523 -26.094 -13.422 1 84.25 72 ASN B C 1
ATOM 1352 O O . ASN B 1 72 ? -7.316 -25.938 -13.625 1 84.25 72 ASN B O 1
ATOM 1356 N N . GLY B 1 73 ? -9.148 -27.188 -13.688 1 84.69 73 GLY B N 1
ATOM 1357 C CA . GLY B 1 73 ? -8.367 -28.406 -13.875 1 84.69 73 GLY B CA 1
ATOM 1358 C C . GLY B 1 73 ? -7.441 -28.703 -12.711 1 84.69 73 GLY B C 1
ATOM 1359 O O . GLY B 1 73 ? -7.898 -28.875 -11.578 1 84.69 73 GLY B O 1
ATOM 1360 N N . ARG B 1 74 ? -6.102 -28.75 -13.031 1 85.75 74 ARG B N 1
ATOM 1361 C CA . ARG B 1 74 ? -5.117 -29.125 -12.016 1 85.75 74 ARG B CA 1
ATOM 1362 C C . ARG B 1 74 ? -4.566 -27.875 -11.32 1 85.75 74 ARG B C 1
ATOM 1364 O O . ARG B 1 74 ? -3.734 -27.984 -10.414 1 85.75 74 ARG B O 1
ATOM 1371 N N . ARG B 1 75 ? -5.102 -26.688 -11.766 1 85.56 75 ARG B N 1
ATOM 1372 C CA . ARG B 1 75 ? -4.551 -25.453 -11.203 1 85.56 75 ARG B CA 1
ATOM 1373 C C . ARG B 1 75 ? -5.656 -24.578 -10.633 1 85.56 75 ARG B C 1
ATOM 1375 O O . ARG B 1 75 ? -6.812 -24.672 -11.047 1 85.56 75 ARG B O 1
ATOM 1382 N N . ASN B 1 76 ? -5.207 -23.828 -9.633 1 89.5 76 ASN B N 1
ATOM 1383 C CA . ASN B 1 76 ? -6.121 -22.828 -9.102 1 89.5 76 ASN B CA 1
ATOM 1384 C C . ASN B 1 76 ? -6.047 -21.531 -9.891 1 89.5 76 ASN B C 1
ATOM 1386 O O . ASN B 1 76 ? -4.98 -21.156 -10.383 1 89.5 76 ASN B O 1
ATOM 1390 N N . THR B 1 77 ? -7.238 -20.969 -10.156 1 91.12 77 THR B N 1
ATOM 1391 C CA . THR B 1 77 ? -7.305 -19.641 -10.727 1 91.12 77 THR B CA 1
ATOM 1392 C C . THR B 1 77 ? -7.84 -18.641 -9.711 1 91.12 77 THR B C 1
ATOM 1394 O O . THR B 1 77 ? -8.734 -18.953 -8.922 1 91.12 77 THR B O 1
ATOM 1397 N N . TYR B 1 78 ? -7.277 -17.391 -9.797 1 93.44 78 TYR B N 1
ATOM 1398 C CA . TYR B 1 78 ? -7.633 -16.359 -8.828 1 93.44 78 TYR B CA 1
ATOM 1399 C C . TYR B 1 78 ? -8.359 -15.203 -9.5 1 93.44 78 TYR B C 1
ATOM 1401 O O . TYR B 1 78 ? -7.875 -14.648 -10.492 1 93.44 78 TYR B O 1
ATOM 1409 N N . ARG B 1 79 ? -9.523 -14.914 -8.938 1 93.44 79 ARG B N 1
ATOM 1410 C CA . ARG B 1 79 ? -10.289 -13.766 -9.398 1 93.44 79 ARG B CA 1
ATOM 1411 C C . ARG B 1 79 ? -10.367 -12.688 -8.328 1 93.44 79 ARG B C 1
ATOM 1413 O O . ARG B 1 79 ? -10.641 -12.984 -7.16 1 93.44 79 ARG B O 1
ATOM 1420 N N . ILE B 1 80 ? -10.188 -11.477 -8.82 1 95.56 80 ILE B N 1
ATOM 1421 C CA . ILE B 1 80 ? -10.125 -10.375 -7.859 1 95.56 80 ILE B CA 1
ATOM 1422 C C . ILE B 1 80 ? -11.477 -9.672 -7.797 1 95.56 80 ILE B C 1
ATOM 1424 O O . ILE B 1 80 ? -12.062 -9.352 -8.828 1 95.56 80 ILE B O 1
ATOM 1428 N N . ASN B 1 81 ? -11.984 -9.555 -6.621 1 96.56 81 ASN B N 1
ATOM 1429 C CA . ASN B 1 81 ? -13.133 -8.68 -6.398 1 96.56 81 ASN B CA 1
ATOM 1430 C C . ASN B 1 81 ? -12.711 -7.223 -6.258 1 96.56 81 ASN B C 1
ATOM 1432 O O . ASN B 1 81 ? -12.242 -6.809 -5.199 1 96.56 81 ASN B O 1
ATOM 1436 N N . ARG B 1 82 ? -13.008 -6.453 -7.207 1 95.19 82 ARG B N 1
ATOM 1437 C CA . ARG B 1 82 ? -12.508 -5.082 -7.297 1 95.19 82 ARG B CA 1
ATOM 1438 C C . ARG B 1 82 ? -13.414 -4.121 -6.531 1 95.19 82 ARG B C 1
ATOM 1440 O O . ARG B 1 82 ? -13.078 -2.947 -6.363 1 95.19 82 ARG B O 1
ATOM 1447 N N . GLN B 1 83 ? -14.453 -4.609 -6.027 1 95.88 83 GLN B N 1
ATOM 1448 C CA . GLN B 1 83 ? -15.461 -3.734 -5.438 1 95.88 83 GLN B CA 1
ATOM 1449 C C . GLN B 1 83 ? -15.258 -3.607 -3.93 1 95.88 83 GLN B C 1
ATOM 1451 O O . GLN B 1 83 ? -15.906 -2.781 -3.279 1 95.88 83 GLN B O 1
ATOM 1456 N N . VAL B 1 84 ? -14.367 -4.453 -3.408 1 95.31 84 VAL B N 1
ATOM 1457 C CA . VAL B 1 84 ? -14.102 -4.391 -1.975 1 95.31 84 VAL B CA 1
ATOM 1458 C C . VAL B 1 84 ? -13.438 -3.059 -1.632 1 95.31 84 VAL B C 1
ATOM 1460 O O . VAL B 1 84 ? -12.516 -2.621 -2.32 1 95.31 84 VAL B O 1
ATOM 1463 N N . HIS B 1 85 ? -13.898 -2.402 -0.55 1 94.75 85 HIS B N 1
ATOM 1464 C CA . HIS B 1 85 ? -13.359 -1.116 -0.124 1 94.75 85 HIS B CA 1
ATOM 1465 C C . HIS B 1 85 ? -12.062 -1.297 0.66 1 94.75 85 HIS B C 1
ATOM 1467 O O . HIS B 1 85 ? -11.875 -2.314 1.332 1 94.75 85 HIS B O 1
ATOM 1473 N N . LEU B 1 86 ? -11.227 -0.242 0.535 1 94.62 86 LEU B N 1
ATOM 1474 C CA . LEU B 1 86 ? -10.023 -0.227 1.367 1 94.62 86 LEU B CA 1
ATOM 1475 C C . LEU B 1 86 ? -10.383 0.03 2.828 1 94.62 86 LEU B C 1
ATOM 1477 O O . LEU B 1 86 ? -11.289 0.807 3.121 1 94.62 86 LEU B O 1
ATOM 1481 N N . ARG B 1 87 ? -9.641 -0.489 3.67 1 90.75 87 ARG B N 1
ATOM 1482 C CA . ARG B 1 87 ? -10.031 -0.562 5.074 1 90.75 87 ARG B CA 1
ATOM 1483 C C . ARG B 1 87 ? -9.641 0.713 5.816 1 90.75 87 ARG B C 1
ATOM 1485 O O . ARG B 1 87 ? -10.344 1.144 6.734 1 90.75 87 ARG B O 1
ATOM 1492 N N . HIS B 1 88 ? -8.562 1.297 5.441 1 91.5 88 HIS B N 1
ATOM 1493 C CA . HIS B 1 88 ? -8.125 2.471 6.184 1 91.5 88 HIS B CA 1
ATOM 1494 C C . HIS B 1 88 ? -9.055 3.652 5.953 1 91.5 88 HIS B C 1
ATOM 1496 O O . HIS B 1 88 ? -9.477 3.906 4.82 1 91.5 88 HIS B O 1
ATOM 1502 N N . PRO B 1 89 ? -9.312 4.352 6.961 1 88.44 89 PRO B N 1
ATOM 1503 C CA . PRO B 1 89 ? -10.281 5.449 6.855 1 88.44 89 PRO B CA 1
ATOM 1504 C C . PRO B 1 89 ? -9.898 6.469 5.781 1 88.44 89 PRO B C 1
ATOM 1506 O O . PRO B 1 89 ? -10.773 7.027 5.117 1 88.44 89 PRO B O 1
ATOM 1509 N N . ILE B 1 90 ? -8.68 6.742 5.609 1 90.25 90 ILE B N 1
ATOM 1510 C CA . ILE B 1 90 ? -8.219 7.727 4.637 1 90.25 90 ILE B CA 1
ATOM 1511 C C . ILE B 1 90 ? -8.578 7.266 3.225 1 90.25 90 ILE B C 1
ATOM 1513 O O . ILE B 1 90 ? -8.898 8.086 2.359 1 90.25 90 ILE B O 1
ATOM 1517 N N . GLU B 1 91 ? -8.594 5.965 3.055 1 91.5 91 GLU B N 1
ATOM 1518 C CA . GLU B 1 91 ? -8.797 5.461 1.7 1 91.5 91 GLU B CA 1
ATOM 1519 C C . GLU B 1 91 ? -10.062 4.613 1.607 1 91.5 91 GLU B C 1
ATOM 1521 O O . GLU B 1 91 ? -10.258 3.891 0.629 1 91.5 91 GLU B O 1
ATOM 1526 N N . GLN B 1 92 ? -10.922 4.691 2.586 1 91.62 92 GLN B N 1
ATOM 1527 C CA . GLN B 1 92 ? -12.094 3.822 2.674 1 91.62 92 GLN B CA 1
ATOM 1528 C C . GLN B 1 92 ? -13.094 4.137 1.565 1 91.62 92 GLN B C 1
ATOM 1530 O O . GLN B 1 92 ? -13.977 3.328 1.273 1 91.62 92 GLN B O 1
ATOM 1535 N N . HIS B 1 93 ? -13.07 5.297 0.951 1 92.5 93 HIS B N 1
ATOM 1536 C CA . HIS B 1 93 ? -13.969 5.668 -0.138 1 92.5 93 HIS B CA 1
ATOM 1537 C C . HIS B 1 93 ? -13.469 5.117 -1.471 1 92.5 93 HIS B C 1
ATOM 1539 O O . HIS B 1 93 ? -14.141 5.266 -2.496 1 92.5 93 HIS B O 1
ATOM 1545 N N . LYS B 1 94 ? -12.344 4.441 -1.413 1 94.94 94 LYS B N 1
ATOM 1546 C CA . LYS B 1 94 ? -11.773 3.805 -2.598 1 94.94 94 LYS B CA 1
ATOM 1547 C C . LYS B 1 94 ? -11.82 2.283 -2.48 1 94.94 94 LYS B C 1
ATOM 1549 O O . LYS B 1 94 ? -11.992 1.746 -1.384 1 94.94 94 LYS B O 1
ATOM 1554 N N . THR B 1 95 ? -11.648 1.631 -3.631 1 95.94 95 THR B N 1
ATOM 1555 C CA . THR B 1 95 ? -11.758 0.176 -3.662 1 95.94 95 THR B CA 1
ATOM 1556 C C . THR B 1 95 ? -10.414 -0.455 -4.031 1 95.94 95 THR B C 1
ATOM 1558 O O . THR B 1 95 ? -9.484 0.245 -4.426 1 95.94 95 THR B O 1
ATOM 1561 N N . VAL B 1 96 ? -10.375 -1.823 -3.82 1 96.06 96 VAL B N 1
ATOM 1562 C CA . VAL B 1 96 ? -9.258 -2.625 -4.289 1 96.06 96 VAL B CA 1
ATOM 1563 C C . VAL B 1 96 ? -9.031 -2.377 -5.781 1 96.06 96 VAL B C 1
ATOM 1565 O O . VAL B 1 96 ? -7.887 -2.314 -6.242 1 96.06 96 VAL B O 1
ATOM 1568 N N . GLY B 1 97 ? -10.102 -2.186 -6.477 1 95.56 97 GLY B N 1
ATOM 1569 C CA . GLY B 1 97 ? -10.023 -1.876 -7.895 1 95.56 97 GLY B CA 1
ATOM 1570 C C . GLY B 1 97 ? -9.312 -0.567 -8.18 1 95.56 97 GLY B C 1
ATOM 1571 O O . GLY B 1 97 ? -8.531 -0.475 -9.125 1 95.56 97 GLY B O 1
ATOM 1572 N N . ASN B 1 98 ? -9.562 0.455 -7.414 1 95.06 98 ASN B N 1
ATOM 1573 C CA . ASN B 1 98 ? -8.891 1.738 -7.559 1 95.06 98 ASN B CA 1
ATOM 1574 C C . ASN B 1 98 ? -7.379 1.602 -7.363 1 95.06 98 ASN B C 1
ATOM 1576 O O . ASN B 1 98 ? -6.598 2.15 -8.141 1 95.06 98 ASN B O 1
ATOM 1580 N N . LEU B 1 99 ? -7.039 0.844 -6.324 1 94.38 99 LEU B N 1
ATOM 1581 C CA . LEU B 1 99 ? -5.629 0.596 -6.047 1 94.38 99 LEU B CA 1
ATOM 1582 C C . LEU B 1 99 ? -4.961 -0.109 -7.223 1 94.38 99 LEU B C 1
ATOM 1584 O O . LEU B 1 99 ? -3.902 0.321 -7.688 1 94.38 99 LEU B O 1
ATOM 1588 N N . LEU B 1 100 ? -5.648 -1.108 -7.762 1 95.44 100 LEU B N 1
ATOM 1589 C CA . LEU B 1 100 ? -5.086 -1.885 -8.859 1 95.44 100 LEU B CA 1
ATOM 1590 C C . LEU B 1 100 ? -5 -1.044 -10.133 1 95.44 100 LEU B C 1
ATOM 1592 O O . LEU B 1 100 ? -4.043 -1.168 -10.898 1 95.44 100 LEU B O 1
ATOM 1596 N N . ALA B 1 101 ? -5.969 -0.209 -10.367 1 93.75 101 ALA B N 1
ATOM 1597 C CA . ALA B 1 101 ? -5.977 0.642 -11.555 1 93.75 101 ALA B CA 1
ATOM 1598 C C . ALA B 1 101 ? -4.773 1.579 -11.562 1 93.75 101 ALA B C 1
ATOM 1600 O O . ALA B 1 101 ? -4.184 1.828 -12.617 1 93.75 101 ALA B O 1
ATOM 1601 N N . GLY B 1 102 ? -4.418 2.072 -10.375 1 92.44 102 GLY B N 1
ATOM 1602 C CA . GLY B 1 102 ? -3.285 2.977 -10.273 1 92.44 102 GLY B CA 1
ATOM 1603 C C . GLY B 1 102 ? -1.951 2.295 -10.516 1 92.44 102 GLY B C 1
ATOM 1604 O O . GLY B 1 102 ? -0.998 2.928 -10.969 1 92.44 102 GLY B O 1
ATOM 1605 N N . ILE B 1 103 ? -1.946 1.033 -10.289 1 91.5 103 ILE B N 1
ATOM 1606 C CA . ILE B 1 103 ? -0.672 0.326 -10.336 1 91.5 103 ILE B CA 1
ATOM 1607 C C . ILE B 1 103 ? -0.588 -0.503 -11.617 1 91.5 103 ILE B C 1
ATOM 1609 O O . ILE B 1 103 ? 0.474 -0.591 -12.234 1 91.5 103 ILE B O 1
ATOM 1613 N N . LEU B 1 104 ? -1.611 -1.164 -12.055 1 86.44 104 LEU B N 1
ATOM 1614 C CA . LEU B 1 104 ? -1.582 -2.088 -13.188 1 86.44 104 LEU B CA 1
ATOM 1615 C C . LEU B 1 104 ? -1.978 -1.379 -14.477 1 86.44 104 LEU B C 1
ATOM 1617 O O . LEU B 1 104 ? -1.373 -1.609 -15.531 1 86.44 104 LEU B O 1
ATOM 1621 N N . ASP B 1 105 ? -3.023 -0.643 -14.492 1 73.06 105 ASP B N 1
ATOM 1622 C CA . ASP B 1 105 ? -3.641 -0.162 -15.727 1 73.06 105 ASP B CA 1
ATOM 1623 C C . ASP B 1 105 ? -2.973 1.123 -16.203 1 73.06 105 ASP B C 1
ATOM 1625 O O . ASP B 1 105 ? -3.191 1.555 -17.344 1 73.06 105 ASP B O 1
ATOM 1629 N N . SER B 1 106 ? -2.121 1.637 -15.359 1 58.66 106 SER B N 1
ATOM 1630 C CA . SER B 1 106 ? -1.519 2.877 -15.844 1 58.66 106 SER B CA 1
ATOM 1631 C C . SER B 1 106 ? -0.219 2.605 -16.594 1 58.66 106 SER B C 1
ATOM 1633 O O . SER B 1 106 ? 0.441 1.592 -16.359 1 58.66 106 SER B O 1
#

Foldseek 3Di:
DPPPPPPDPPPPPCPPPVDDDDDLLLQLVLVCVLPQQDDLCVSCVVSVHDSVVSVVSQVVCVVLVQWDWDDDDPGIGIDGDFADADDDPVGRVHTNVVVNCVPPVD/DPPPPPPDPPPPPCPPPVDDDDDLLLQLVLVCVLPQQDDLCVSCVVSVHDSVVSVVSQVVCVVLVQWDWDDDDPGIGIDGDFADADDDPVGRVHTNVVVNCVPPVD

Secondary structure (DSSP, 8-state):
---------------S----SB-HHHHHHHHHHH-TT--HHHHHHHHTS-HHHHHHHHHHHHHTTSEEEEEETTEEEEEE-TTPBPSSGGGTTSBHHHHHI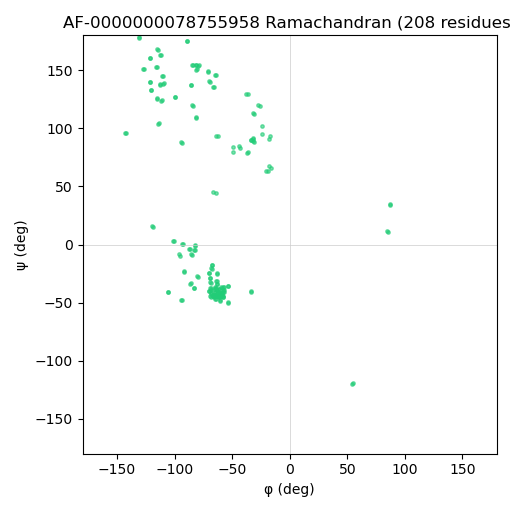IIII-/---------------SS---SB-HHHHHHHHHHH-TT--HHHHHHHHTS-HHHHHHHHHHHHHTTSEEEEEETTEEEEEE-TTPBPSSGGGTTSBHHHHHIIIII-

Sequence (212 aa):
MKASKSKAPNARELPVHGFTFLTNHSHVLISLAANPGITLREVALKVGITERAVLAIVKDLHEAGVLAIAKNGRRNTYRINRQVHLRHPIEQHKTVGNLLAGILDSMKASKSKAPNARELPVHGFTFLTNHSHVLISLAANPGITLREVALKVGITERAVLAIVKDLHEAGVLAIAKNGRRNTYRINRQVHLRHPIEQHKTVGNLLAGILDS